Protein AF-A0A7S3AZW0-F1 (afdb_monomer_lite)

Foldseek 3Di:
DDPPPPPVQVVLVVLVVVLLVVLLVLLCVQPVQDFPVLVVLLSVLLCLQDVGSDQDLDSLVSLVVNQVSCVVRVSCLELNNLLSLLSSLVSLVVVVVPDCDDSSNVSNSSSLSSSLLSPQCNVVVVNSVVSSVVLVVDVPVVVVSSDSVSSVVSSVVRPVVVVVVVVDRRDDDDPLSVLVVVVVCVVVVVVVPPDDDDPVVVVVVVVSVVVSVVVVVVVVVVVD

Radius of gyration: 19.77 Å; chains: 1; bounding box: 58×48×49 Å

Structure (mmCIF, N/CA/C/O backbone):
data_AF-A0A7S3AZW0-F1
#
_entry.id   AF-A0A7S3AZW0-F1
#
loop_
_atom_site.group_PDB
_atom_site.id
_atom_site.type_symbol
_atom_site.label_atom_id
_atom_site.label_alt_id
_atom_site.label_comp_id
_atom_site.label_asym_id
_atom_site.label_entity_id
_atom_site.label_seq_id
_atom_site.pdbx_PDB_ins_code
_atom_site.Cartn_x
_atom_site.Cartn_y
_atom_site.Cartn_z
_atom_site.occupancy
_atom_site.B_iso_or_equiv
_atom_site.auth_seq_id
_atom_site.auth_comp_id
_atom_site.auth_asym_id
_atom_site.auth_atom_id
_atom_site.pdbx_PDB_model_num
ATOM 1 N N . GLU A 1 1 ? 31.463 10.526 26.721 1.00 54.34 1 GLU A N 1
ATOM 2 C CA . GLU A 1 1 ? 30.794 10.890 25.457 1.00 54.34 1 GLU A CA 1
ATOM 3 C C . GLU A 1 1 ? 29.718 9.856 25.174 1.00 54.34 1 GLU A C 1
ATOM 5 O O . GLU A 1 1 ? 29.971 8.826 24.567 1.00 54.34 1 GLU A O 1
ATOM 10 N N . THR A 1 2 ? 28.535 10.059 25.738 1.00 63.06 2 THR A N 1
ATOM 11 C CA . THR A 1 2 ? 27.379 9.172 25.564 1.00 63.06 2 THR A CA 1
ATOM 12 C C . THR A 1 2 ? 26.165 10.018 25.931 1.00 63.06 2 THR A C 1
ATOM 14 O O . THR A 1 2 ? 26.238 10.713 26.938 1.00 63.06 2 THR A O 1
ATOM 17 N N . SER A 1 3 ? 25.093 9.974 25.131 1.00 58.59 3 SER A N 1
ATOM 18 C CA . SER A 1 3 ? 23.833 10.743 25.276 1.00 58.59 3 SER A CA 1
ATOM 19 C C . SER A 1 3 ? 23.639 11.943 24.330 1.00 58.59 3 SER A C 1
ATOM 21 O O . SER A 1 3 ? 23.349 13.050 24.771 1.00 58.59 3 SER A O 1
ATOM 23 N N . MET A 1 4 ? 23.720 11.718 23.014 1.00 64.62 4 MET A N 1
ATOM 24 C CA . MET A 1 4 ? 23.001 12.556 22.029 1.00 64.62 4 MET A CA 1
ATOM 25 C C . MET A 1 4 ? 22.154 11.749 21.025 1.00 64.62 4 MET A C 1
ATOM 27 O O . MET A 1 4 ? 21.502 12.333 20.172 1.00 64.62 4 MET A O 1
ATOM 31 N N . ALA A 1 5 ? 22.107 10.415 21.127 1.00 62.44 5 ALA A N 1
ATOM 32 C CA . ALA A 1 5 ? 21.377 9.574 20.170 1.00 62.44 5 ALA A CA 1
ATOM 33 C C . ALA A 1 5 ? 19.868 9.415 20.469 1.00 62.44 5 ALA A C 1
ATOM 35 O O . ALA A 1 5 ? 19.146 8.900 19.628 1.00 62.44 5 ALA A O 1
ATOM 36 N N . SER A 1 6 ? 19.381 9.849 21.640 1.00 69.56 6 SER A N 1
ATOM 37 C CA . SER A 1 6 ? 18.010 9.545 22.097 1.00 69.56 6 SER A CA 1
ATOM 38 C C . SER A 1 6 ? 16.925 10.466 21.523 1.00 69.56 6 SER A C 1
ATOM 40 O O . SER A 1 6 ? 15.800 10.026 21.341 1.00 69.56 6 SER A O 1
ATOM 42 N N . SER A 1 7 ? 17.226 11.737 21.228 1.00 72.94 7 SER A N 1
ATOM 43 C CA . SER A 1 7 ? 16.189 12.726 20.870 1.00 72.94 7 SER A CA 1
ATOM 44 C C . SER A 1 7 ? 15.719 12.644 19.414 1.00 72.94 7 SER A C 1
ATOM 46 O O . SER A 1 7 ? 14.602 13.045 19.087 1.00 72.94 7 SER A O 1
ATOM 48 N N . THR A 1 8 ? 16.571 12.147 18.517 1.00 73.25 8 THR A N 1
ATOM 49 C CA . THR A 1 8 ? 16.272 12.076 17.078 1.00 73.25 8 THR A CA 1
ATOM 50 C C . THR A 1 8 ? 15.291 10.946 16.755 1.00 73.25 8 THR A C 1
ATOM 52 O O . THR A 1 8 ? 14.481 11.074 15.836 1.00 73.25 8 THR A O 1
ATOM 55 N N . ASP A 1 9 ? 15.331 9.857 17.524 1.00 75.38 9 ASP A N 1
ATOM 56 C CA . ASP A 1 9 ? 14.473 8.689 17.309 1.00 75.38 9 ASP A CA 1
ATOM 57 C C . ASP A 1 9 ? 13.027 8.956 17.759 1.00 75.38 9 ASP A C 1
ATOM 59 O O . ASP A 1 9 ? 12.087 8.706 17.008 1.00 75.38 9 ASP A O 1
ATOM 63 N N . GLU A 1 10 ? 12.844 9.598 18.919 1.00 78.94 10 GLU A N 1
ATOM 64 C CA . GLU A 1 10 ? 11.518 9.980 19.434 1.00 78.94 10 GLU A CA 1
ATOM 65 C C . GLU A 1 10 ? 10.776 10.928 18.481 1.00 78.94 10 GLU A C 1
ATOM 67 O O . GLU A 1 10 ? 9.597 10.726 18.188 1.00 78.94 10 GLU A O 1
ATOM 72 N N . THR A 1 11 ? 11.485 11.918 17.928 1.00 80.38 11 THR A N 1
ATOM 73 C CA . THR A 1 11 ? 10.909 12.859 16.953 1.00 80.38 11 THR A CA 1
ATOM 74 C C . THR A 1 11 ? 10.453 12.123 15.690 1.00 80.38 11 THR A C 1
ATOM 76 O O . THR A 1 11 ? 9.347 12.335 15.201 1.00 80.38 11 THR A O 1
ATOM 79 N N . SER A 1 12 ? 11.274 11.197 15.190 1.00 77.50 12 SER A N 1
ATOM 80 C CA . SER A 1 12 ? 10.977 10.444 13.967 1.00 77.50 12 SER A CA 1
ATOM 81 C C . SER A 1 12 ? 9.776 9.503 14.135 1.00 77.50 12 SER A C 1
ATOM 83 O O . SER A 1 12 ? 8.989 9.324 13.204 1.00 77.50 12 SER A O 1
ATOM 85 N N . GLN A 1 13 ? 9.613 8.908 15.321 1.00 74.38 13 GLN A N 1
ATOM 86 C CA . GLN A 1 13 ? 8.467 8.053 15.643 1.00 74.38 13 GLN A CA 1
ATOM 87 C C . GLN A 1 13 ? 7.168 8.851 15.773 1.00 74.38 13 GLN A C 1
ATOM 89 O O . GLN A 1 13 ? 6.134 8.420 15.257 1.00 74.38 13 GLN A O 1
ATOM 94 N N . GLN A 1 14 ? 7.217 10.022 16.415 1.00 80.62 14 GLN A N 1
ATOM 95 C CA . GLN A 1 14 ? 6.053 10.896 16.533 1.00 80.62 14 GLN A CA 1
ATOM 96 C C . GLN A 1 14 ? 5.560 11.358 15.155 1.00 80.62 14 GLN A C 1
ATOM 98 O O . GLN A 1 14 ? 4.377 11.226 14.847 1.00 80.62 14 GLN A O 1
ATOM 103 N N . GLU A 1 15 ? 6.464 11.824 14.293 1.00 78.75 15 GLU A N 1
ATOM 104 C CA . GLU A 1 15 ? 6.094 12.271 12.947 1.00 78.75 15 GLU A CA 1
ATOM 105 C C . GLU A 1 15 ? 5.511 11.135 12.086 1.00 78.75 15 GLU A C 1
ATOM 107 O O . GLU A 1 15 ? 4.628 11.359 11.255 1.00 78.75 15 GLU A O 1
ATOM 112 N N . PHE A 1 16 ? 5.993 9.901 12.268 1.00 74.56 16 PHE A N 1
ATOM 113 C CA . PHE A 1 16 ? 5.423 8.729 11.603 1.00 74.56 16 PHE A CA 1
ATOM 114 C C . PHE A 1 16 ? 3.996 8.442 12.089 1.00 74.56 16 PHE A C 1
ATOM 116 O O . PHE A 1 16 ? 3.115 8.151 11.279 1.00 74.56 16 PHE A O 1
ATOM 123 N N . HIS A 1 17 ? 3.743 8.575 13.392 1.00 74.62 17 HIS A N 1
ATOM 124 C CA . HIS A 1 17 ? 2.408 8.401 13.961 1.00 74.62 17 HIS A CA 1
ATOM 125 C C . HIS A 1 17 ? 1.412 9.436 13.419 1.00 74.62 17 HIS A C 1
ATOM 127 O O . HIS A 1 17 ? 0.332 9.067 12.958 1.00 74.62 17 HIS A O 1
ATOM 133 N N . GLU A 1 18 ? 1.807 10.710 13.364 1.00 81.06 18 GLU A N 1
ATOM 134 C CA . GLU A 1 18 ? 0.991 11.790 12.787 1.00 81.06 18 GLU A CA 1
ATOM 135 C C . GLU A 1 18 ? 0.674 11.540 11.298 1.00 81.06 18 GLU A C 1
ATOM 137 O O . GLU A 1 18 ? -0.438 11.807 10.820 1.00 81.06 18 GLU A O 1
ATOM 142 N N . ALA A 1 19 ? 1.624 10.962 10.552 1.00 76.62 19 ALA A N 1
ATOM 143 C CA . ALA A 1 19 ? 1.404 10.560 9.166 1.00 76.62 19 ALA A CA 1
ATOM 144 C C . ALA A 1 19 ? 0.398 9.398 9.041 1.00 76.62 19 ALA A C 1
ATOM 146 O O . ALA A 1 19 ? -0.412 9.401 8.111 1.00 76.62 19 ALA A O 1
ATOM 147 N N . LEU A 1 20 ? 0.399 8.438 9.973 1.00 73.44 20 LEU A N 1
ATOM 148 C CA . LEU A 1 20 ? -0.570 7.335 10.002 1.00 73.44 20 LEU A CA 1
ATOM 149 C C . LEU A 1 20 ? -1.992 7.798 10.358 1.00 73.44 20 LEU A C 1
ATOM 151 O O . LEU A 1 20 ? -2.958 7.334 9.750 1.00 73.44 20 LEU A O 1
ATOM 155 N N . GLU A 1 21 ? -2.147 8.741 11.287 1.00 78.50 21 GLU A N 1
ATOM 156 C CA . GLU A 1 21 ? -3.462 9.331 11.587 1.00 78.50 21 GLU A CA 1
ATOM 157 C C . GLU A 1 21 ? -4.015 10.115 10.385 1.00 78.50 21 GLU A C 1
ATOM 159 O O . GLU A 1 21 ? -5.194 10.005 10.019 1.00 78.50 21 GLU A O 1
ATOM 164 N N . SER A 1 22 ? -3.134 10.856 9.708 1.00 82.69 22 SER A N 1
ATOM 165 C CA . SER A 1 22 ? -3.464 11.562 8.467 1.00 82.69 22 SER A CA 1
ATOM 166 C C . SER A 1 22 ? -3.857 10.586 7.348 1.00 82.69 22 SER A C 1
ATOM 168 O O . SER A 1 22 ? -4.820 10.835 6.618 1.00 82.69 22 SER A O 1
ATOM 170 N N . LEU A 1 23 ? -3.173 9.440 7.251 1.00 81.62 23 LEU A N 1
ATOM 171 C CA . LEU A 1 23 ? -3.485 8.354 6.317 1.00 81.62 23 LEU A CA 1
ATOM 172 C C . LEU A 1 23 ? -4.885 7.776 6.558 1.00 81.62 23 LEU A C 1
ATOM 174 O O . LEU A 1 23 ? -5.639 7.589 5.602 1.00 81.62 23 LEU A O 1
ATOM 178 N N . GLN A 1 24 ? -5.260 7.529 7.816 1.00 80.75 24 GLN A N 1
ATOM 179 C CA . GLN A 1 24 ? -6.593 7.026 8.158 1.00 80.75 24 GLN A CA 1
ATOM 180 C C . GLN A 1 24 ? -7.696 7.996 7.713 1.00 80.75 24 GLN A C 1
ATOM 182 O O . GLN A 1 24 ? -8.702 7.576 7.134 1.00 80.75 24 GLN A O 1
ATOM 187 N N . SER A 1 25 ? -7.502 9.293 7.960 1.00 85.62 25 SER A N 1
ATOM 188 C CA . SER A 1 25 ? -8.458 10.328 7.551 1.00 85.62 25 SER A CA 1
ATOM 189 C C . SER A 1 25 ? -8.579 10.407 6.026 1.00 85.62 25 SER A C 1
ATOM 191 O O . SER A 1 25 ? -9.693 10.401 5.499 1.00 85.62 25 SER A O 1
ATOM 193 N N . ALA A 1 26 ? -7.446 10.381 5.317 1.00 87.31 26 ALA A N 1
ATOM 194 C CA . ALA A 1 26 ? -7.408 10.385 3.857 1.00 87.31 26 ALA A CA 1
ATOM 195 C C . ALA A 1 26 ? -8.147 9.177 3.257 1.00 87.31 26 ALA A C 1
ATOM 197 O O . ALA A 1 26 ? -8.961 9.347 2.353 1.00 87.31 26 ALA A O 1
ATOM 198 N N . LEU A 1 27 ? -7.929 7.974 3.799 1.00 85.75 27 LEU A N 1
ATOM 199 C CA . LEU A 1 27 ? -8.604 6.746 3.370 1.00 85.75 27 LEU A CA 1
ATOM 200 C C . LEU A 1 27 ? -10.130 6.845 3.474 1.00 85.75 27 LEU A C 1
ATOM 202 O O . LEU A 1 27 ? -10.838 6.494 2.530 1.00 85.75 27 LEU A O 1
ATOM 206 N N . LEU A 1 28 ? -10.643 7.327 4.608 1.00 85.12 28 LEU A N 1
ATOM 207 C CA . LEU A 1 28 ? -12.086 7.464 4.820 1.00 85.12 28 LEU A CA 1
ATOM 208 C C . LEU A 1 28 ? -12.714 8.499 3.879 1.00 85.12 28 LEU A C 1
ATOM 210 O O . LEU A 1 28 ? -13.863 8.329 3.468 1.00 85.12 28 LEU A O 1
ATOM 214 N N . GLU A 1 29 ? -11.970 9.550 3.537 1.00 88.62 29 GLU A N 1
ATOM 215 C CA . GLU A 1 29 ? -12.420 10.597 2.622 1.00 88.62 29 GLU A CA 1
ATOM 216 C C . GLU A 1 29 ? -12.398 10.136 1.159 1.00 88.62 29 GLU A C 1
ATOM 218 O O . GLU A 1 29 ? -13.381 10.324 0.441 1.00 88.62 29 GLU A O 1
ATOM 223 N N . CYS A 1 30 ? -11.308 9.506 0.704 1.00 88.56 30 CYS A N 1
ATOM 224 C CA . CYS A 1 30 ? -11.122 9.177 -0.710 1.00 88.56 30 CYS A CA 1
ATOM 225 C C . CYS A 1 30 ? -11.666 7.794 -1.110 1.00 88.56 30 CYS A C 1
ATOM 227 O O . CYS A 1 30 ? -11.870 7.536 -2.300 1.00 88.56 30 CYS A O 1
ATOM 229 N N . LEU A 1 31 ? -11.931 6.903 -0.147 1.00 89.44 31 LEU A N 1
ATOM 230 C CA . LEU A 1 31 ? -12.428 5.541 -0.386 1.00 89.44 31 LEU A CA 1
ATOM 231 C C . LEU A 1 31 ? -13.683 5.209 0.447 1.00 89.44 31 LEU A C 1
ATOM 233 O O . LEU A 1 31 ? -13.743 4.160 1.092 1.00 89.44 31 LEU A O 1
ATOM 237 N N . PRO A 1 32 ? -14.750 6.033 0.398 1.00 88.12 32 PRO A N 1
ATOM 238 C CA . PRO A 1 32 ? -15.935 5.847 1.246 1.00 88.12 32 PRO A CA 1
ATOM 239 C C . PRO A 1 32 ? -16.734 4.568 0.935 1.00 88.12 32 PRO A C 1
ATOM 241 O O . PRO A 1 32 ? -17.605 4.168 1.711 1.00 88.12 32 PRO A O 1
ATOM 244 N N . HIS A 1 33 ? -16.463 3.944 -0.213 1.00 85.62 33 HIS A N 1
ATOM 245 C CA . HIS A 1 33 ? -17.126 2.740 -0.711 1.00 85.62 33 HIS A CA 1
ATOM 246 C C . HIS A 1 33 ? -16.478 1.442 -0.214 1.00 85.62 33 HIS A C 1
ATOM 248 O O . HIS A 1 33 ? -17.112 0.390 -0.297 1.00 85.62 33 HIS A O 1
ATOM 254 N N . LEU A 1 34 ? -15.242 1.490 0.294 1.00 86.19 34 LEU A N 1
ATOM 255 C CA . LEU A 1 34 ? -14.576 0.294 0.793 1.00 86.19 34 LEU A CA 1
ATOM 256 C C . LEU A 1 34 ? -15.161 -0.146 2.134 1.00 86.19 34 LEU A C 1
ATOM 258 O O . LEU A 1 34 ? -15.601 0.658 2.963 1.00 86.19 34 LEU A O 1
ATOM 262 N N . SER A 1 35 ? -15.171 -1.462 2.337 1.00 88.81 35 SER A N 1
ATOM 263 C CA . SER A 1 35 ? -15.497 -2.031 3.637 1.00 88.81 35 SER A CA 1
ATOM 264 C C . SER A 1 35 ? -14.391 -1.709 4.641 1.00 88.81 35 SER A C 1
ATOM 266 O O . SER A 1 35 ? -13.248 -1.453 4.270 1.00 88.81 35 SER A O 1
ATOM 268 N N . GLU A 1 36 ? -14.716 -1.733 5.927 1.00 85.12 36 GLU A N 1
ATOM 269 C CA . GLU A 1 36 ? -13.724 -1.468 6.967 1.00 85.12 36 GLU A CA 1
ATOM 270 C C . GLU A 1 36 ? -12.611 -2.519 6.992 1.00 85.12 36 GLU A C 1
ATOM 272 O O . GLU A 1 36 ? -11.446 -2.148 7.067 1.00 85.12 36 GLU A O 1
ATOM 277 N N . ASP A 1 37 ? -12.954 -3.803 6.835 1.00 86.81 37 ASP A N 1
ATOM 278 C CA . ASP A 1 37 ? -11.967 -4.889 6.753 1.00 86.81 37 ASP A CA 1
ATOM 279 C C . ASP A 1 37 ? -10.970 -4.627 5.605 1.00 86.81 37 ASP A C 1
ATOM 281 O O . ASP A 1 37 ? -9.763 -4.772 5.770 1.00 86.81 37 ASP A O 1
ATOM 285 N N . THR A 1 38 ? -11.469 -4.128 4.473 1.00 90.38 38 THR A N 1
ATOM 286 C CA . THR A 1 38 ? -10.667 -3.758 3.301 1.00 90.38 38 THR A CA 1
ATOM 287 C C . THR A 1 38 ? -9.763 -2.546 3.547 1.00 90.38 38 THR A C 1
ATOM 289 O O . THR A 1 38 ? -8.625 -2.509 3.084 1.00 90.38 38 THR A O 1
ATOM 292 N N . LEU A 1 39 ? -10.245 -1.544 4.285 1.00 88.69 39 LEU A N 1
ATOM 293 C CA . LEU A 1 39 ? -9.418 -0.404 4.686 1.00 88.69 39 LEU A CA 1
ATOM 294 C C . LEU A 1 39 ? -8.293 -0.844 5.633 1.00 88.69 39 LEU A C 1
ATOM 296 O O . LEU A 1 39 ? -7.170 -0.361 5.508 1.00 88.69 39 LEU A O 1
ATOM 300 N N . VAL A 1 40 ? -8.577 -1.787 6.538 1.00 88.00 40 VAL A N 1
ATOM 301 C CA . VAL A 1 40 ? -7.562 -2.394 7.410 1.00 88.00 40 VAL A CA 1
ATOM 302 C C . VAL A 1 40 ? -6.548 -3.193 6.587 1.00 88.00 40 VAL A C 1
ATOM 304 O O . VAL A 1 40 ? -5.354 -3.015 6.807 1.00 88.00 40 VAL A O 1
ATOM 307 N N . ASP A 1 41 ? -6.985 -3.994 5.603 1.00 89.38 41 ASP A N 1
ATOM 308 C CA . ASP A 1 41 ? -6.075 -4.692 4.676 1.00 89.38 41 ASP A CA 1
ATOM 309 C C . ASP A 1 41 ? -5.098 -3.703 4.016 1.00 89.38 41 ASP A C 1
ATOM 311 O O . ASP A 1 41 ? -3.894 -3.947 3.969 1.00 89.38 41 ASP A O 1
ATOM 315 N N . MET A 1 42 ? -5.597 -2.562 3.527 1.00 91.19 42 MET A N 1
ATOM 316 C CA . MET A 1 42 ? -4.755 -1.542 2.894 1.00 91.19 42 MET A CA 1
ATOM 317 C C . MET A 1 42 ? -3.756 -0.914 3.868 1.00 91.19 42 MET A C 1
ATOM 319 O O . MET A 1 42 ? -2.587 -0.754 3.521 1.00 91.19 42 MET A O 1
ATOM 323 N N . LEU A 1 43 ? -4.208 -0.545 5.069 1.00 87.94 43 LEU A N 1
ATOM 324 C CA . LEU A 1 43 ? -3.353 0.056 6.094 1.00 87.94 43 LEU A CA 1
ATOM 325 C C . LEU A 1 43 ? -2.232 -0.891 6.516 1.00 87.94 43 LEU A C 1
ATOM 327 O O . LEU A 1 43 ? -1.077 -0.479 6.602 1.00 87.94 43 LEU A O 1
ATOM 331 N N . GLU A 1 44 ? -2.557 -2.160 6.741 1.00 88.94 44 GLU A N 1
ATOM 332 C CA . GLU A 1 44 ? -1.557 -3.157 7.106 1.00 88.94 44 GLU A CA 1
ATOM 333 C C . GLU A 1 44 ? -0.590 -3.443 5.959 1.00 88.94 44 GLU A C 1
ATOM 335 O O . GLU A 1 44 ? 0.612 -3.531 6.193 1.00 88.94 44 GLU A O 1
ATOM 340 N N . PHE A 1 45 ? -1.073 -3.505 4.715 1.00 92.50 45 PHE A N 1
ATOM 341 C CA . PHE A 1 45 ? -0.200 -3.666 3.554 1.00 92.50 45 PHE A CA 1
ATOM 342 C C . PHE A 1 45 ? 0.795 -2.506 3.408 1.00 92.50 45 PHE A C 1
ATOM 344 O O . PHE A 1 45 ? 1.963 -2.724 3.081 1.00 92.50 45 PHE A O 1
ATOM 351 N N . ILE A 1 46 ? 0.349 -1.274 3.670 1.00 89.94 46 ILE A N 1
ATOM 352 C CA . ILE A 1 46 ? 1.213 -0.089 3.706 1.00 89.94 46 ILE A CA 1
ATOM 353 C C . ILE A 1 46 ? 2.243 -0.211 4.841 1.00 89.94 46 ILE A C 1
ATOM 355 O O . ILE A 1 46 ? 3.430 0.039 4.626 1.00 89.94 46 ILE A O 1
ATOM 359 N N . ALA A 1 47 ? 1.808 -0.621 6.034 1.00 87.25 47 ALA A N 1
ATOM 360 C CA . ALA A 1 47 ? 2.674 -0.752 7.203 1.00 87.25 47 ALA A CA 1
ATOM 361 C C . ALA A 1 47 ? 3.751 -1.837 7.027 1.00 87.25 47 ALA A C 1
ATOM 363 O O . ALA A 1 47 ? 4.908 -1.605 7.370 1.00 87.25 47 ALA A O 1
ATOM 364 N N . VAL A 1 48 ? 3.405 -2.989 6.439 1.00 89.56 48 VAL A N 1
ATOM 365 C CA . VAL A 1 48 ? 4.349 -4.089 6.160 1.00 89.56 48 VAL A CA 1
ATOM 366 C C . VAL A 1 48 ? 5.488 -3.640 5.239 1.00 89.56 48 VAL A C 1
ATOM 368 O O . VAL A 1 48 ? 6.615 -4.107 5.374 1.00 89.56 48 VAL A O 1
ATOM 371 N N . GLN A 1 49 ? 5.226 -2.709 4.323 1.00 86.81 49 GLN A N 1
ATOM 372 C CA . GLN A 1 49 ? 6.248 -2.192 3.408 1.00 86.81 49 GLN A CA 1
ATOM 373 C C . GLN A 1 49 ? 7.146 -1.125 4.026 1.00 86.81 49 GLN A C 1
ATOM 375 O O . GLN A 1 49 ? 8.264 -0.914 3.556 1.00 86.81 49 GLN A O 1
ATOM 380 N N . HIS A 1 50 ? 6.661 -0.455 5.067 1.00 84.12 50 HIS A N 1
ATOM 381 C CA . HIS A 1 50 ? 7.337 0.663 5.708 1.00 84.12 50 HIS A CA 1
ATOM 382 C C . HIS A 1 50 ? 7.355 0.475 7.236 1.00 84.12 50 HIS A C 1
ATOM 384 O O . HIS A 1 50 ? 6.746 1.269 7.953 1.00 84.12 50 HIS A O 1
ATOM 390 N N . PRO A 1 51 ? 8.059 -0.550 7.765 1.00 73.25 51 PRO A N 1
ATOM 391 C CA . PRO A 1 51 ? 8.052 -0.877 9.196 1.00 73.25 51 PRO A CA 1
ATOM 392 C C . PRO A 1 51 ? 8.836 0.114 10.080 1.00 73.25 51 PRO A C 1
ATOM 394 O O . PRO A 1 51 ? 9.013 -0.135 11.270 1.00 73.25 51 PRO A O 1
ATOM 397 N N . GLY A 1 52 ? 9.343 1.218 9.524 1.00 68.25 52 GLY A N 1
ATOM 398 C CA . GLY A 1 52 ? 10.206 2.165 10.225 1.00 68.25 52 GLY A CA 1
ATOM 399 C C . GLY A 1 52 ? 9.988 3.614 9.801 1.00 68.25 52 GLY A C 1
ATOM 400 O O . GLY A 1 52 ? 9.217 3.920 8.896 1.00 68.25 52 GLY A O 1
ATOM 401 N N . SER A 1 53 ? 10.709 4.517 10.465 1.00 59.25 53 SER A N 1
ATOM 402 C CA . SER A 1 53 ? 10.574 5.970 10.298 1.00 59.25 53 SER A CA 1
ATOM 403 C C . SER A 1 53 ? 11.228 6.526 9.029 1.00 59.25 53 SER A C 1
ATOM 405 O O . SER A 1 53 ? 10.940 7.654 8.630 1.00 59.25 53 SER A O 1
ATOM 407 N N . THR A 1 54 ? 12.103 5.755 8.376 1.00 65.62 54 THR A N 1
ATOM 408 C CA . THR A 1 54 ? 12.763 6.177 7.137 1.00 65.62 54 THR A CA 1
ATOM 409 C C . THR A 1 54 ? 12.090 5.538 5.934 1.00 65.62 54 THR A C 1
ATOM 411 O O . THR A 1 54 ? 12.023 4.318 5.799 1.00 65.62 54 THR A O 1
ATOM 414 N N . PHE A 1 55 ? 11.587 6.383 5.035 1.00 68.12 55 PHE A N 1
ATOM 415 C CA . PHE A 1 55 ? 11.092 5.927 3.747 1.00 68.12 55 PHE A CA 1
ATOM 416 C C . PHE A 1 55 ? 12.264 5.380 2.929 1.00 68.12 55 PHE A C 1
ATOM 418 O O . PHE A 1 55 ? 13.125 6.139 2.476 1.00 68.12 55 PHE A O 1
ATOM 425 N N . GLN A 1 56 ? 12.278 4.066 2.724 1.00 69.38 56 GLN A N 1
ATOM 426 C CA . GLN A 1 56 ? 13.105 3.436 1.708 1.00 69.38 56 GLN A CA 1
ATOM 427 C C . GLN A 1 56 ? 12.214 3.047 0.523 1.00 69.38 56 GLN A C 1
ATOM 429 O O . GLN A 1 56 ? 11.240 2.319 0.712 1.00 69.38 56 GLN A O 1
ATOM 434 N N . PRO A 1 57 ? 12.509 3.537 -0.696 1.00 63.91 57 PRO A N 1
ATOM 435 C CA . PRO A 1 57 ? 11.762 3.146 -1.888 1.00 63.91 57 PRO A CA 1
ATOM 436 C C . PRO A 1 57 ? 12.018 1.683 -2.270 1.00 63.91 57 PRO A C 1
ATOM 438 O O . PRO A 1 57 ? 11.199 1.097 -2.970 1.00 63.91 57 PRO A O 1
ATOM 441 N N . ASP A 1 58 ? 13.135 1.105 -1.814 1.00 75.06 58 ASP A N 1
ATOM 442 C CA . ASP A 1 58 ? 13.435 -0.315 -1.962 1.00 75.06 58 ASP A CA 1
ATOM 443 C C . ASP A 1 58 ? 12.903 -1.104 -0.762 1.00 75.06 58 ASP A C 1
ATOM 445 O O . ASP A 1 58 ? 13.458 -1.052 0.330 1.00 75.06 58 ASP A O 1
ATOM 449 N N . ASN A 1 59 ? 11.813 -1.837 -0.980 1.00 77.56 59 ASN A N 1
ATOM 450 C CA . ASN A 1 59 ? 11.195 -2.718 0.007 1.00 77.56 59 ASN A CA 1
ATOM 451 C C . ASN A 1 59 ? 11.541 -4.200 -0.214 1.00 77.56 59 ASN A C 1
ATOM 453 O O . ASN A 1 59 ? 10.880 -5.072 0.349 1.00 77.56 59 ASN A O 1
ATOM 457 N N . SER A 1 60 ? 12.572 -4.516 -1.007 1.00 80.19 60 SER A N 1
ATOM 458 C CA . SER A 1 60 ? 12.979 -5.907 -1.263 1.00 80.19 60 SER A CA 1
ATOM 459 C C . SER A 1 60 ? 13.427 -6.643 0.002 1.00 80.19 60 SER A C 1
ATOM 461 O O . SER A 1 60 ? 13.236 -7.853 0.103 1.00 80.19 60 SER A O 1
ATOM 463 N N . GLU A 1 61 ? 13.937 -5.926 1.004 1.00 86.19 61 GLU A N 1
ATOM 464 C CA . GLU A 1 61 ? 14.235 -6.493 2.326 1.00 86.19 61 GLU A CA 1
ATOM 465 C C . GLU A 1 61 ? 12.969 -6.962 3.063 1.00 86.19 61 GLU A C 1
ATOM 467 O O . GLU A 1 61 ? 13.033 -7.877 3.882 1.00 86.19 61 GLU A O 1
ATOM 472 N N . GLN A 1 62 ? 11.808 -6.388 2.731 1.00 90.12 62 GLN A N 1
ATOM 473 C CA . GLN A 1 62 ? 10.504 -6.755 3.289 1.00 90.12 62 GLN A CA 1
ATOM 474 C C . GLN A 1 62 ? 9.794 -7.853 2.485 1.00 90.12 62 GLN A C 1
ATOM 476 O O . GLN A 1 62 ? 8.685 -8.247 2.848 1.00 90.12 62 GLN A O 1
ATOM 481 N N . ALA A 1 63 ? 10.412 -8.382 1.421 1.00 91.56 63 ALA A N 1
ATOM 482 C CA . ALA A 1 63 ? 9.793 -9.375 0.543 1.00 91.56 63 ALA A CA 1
ATOM 483 C C . ALA A 1 63 ? 9.168 -10.567 1.297 1.00 91.56 63 ALA A C 1
ATOM 485 O O . ALA A 1 63 ? 8.006 -10.867 1.026 1.00 91.56 63 ALA A O 1
ATOM 486 N N . PRO A 1 64 ? 9.829 -11.203 2.293 1.00 93.69 64 PRO A N 1
ATOM 487 C CA . PRO A 1 64 ? 9.216 -12.314 3.023 1.00 93.69 64 PRO A CA 1
ATOM 488 C C . PRO A 1 64 ? 7.917 -11.925 3.742 1.00 93.69 64 PRO A C 1
ATOM 490 O O . PRO A 1 64 ? 6.945 -12.678 3.708 1.00 93.69 64 PRO A O 1
ATOM 493 N N . ALA A 1 65 ? 7.881 -10.741 4.362 1.00 93.06 65 ALA A N 1
ATOM 494 C CA . ALA A 1 65 ? 6.709 -10.248 5.081 1.00 93.06 65 ALA A CA 1
ATOM 495 C C . ALA A 1 65 ? 5.574 -9.863 4.123 1.00 93.06 65 ALA A C 1
ATOM 497 O O . ALA A 1 65 ? 4.412 -10.163 4.393 1.00 93.06 65 ALA A O 1
ATOM 498 N N . ILE A 1 66 ? 5.909 -9.254 2.981 1.00 93.56 66 ILE A N 1
ATOM 499 C CA . ILE A 1 66 ? 4.942 -8.900 1.935 1.00 93.56 66 ILE A CA 1
ATOM 500 C C . ILE A 1 66 ? 4.327 -10.167 1.329 1.00 93.56 66 ILE A C 1
ATOM 502 O O . ILE A 1 66 ? 3.106 -10.246 1.211 1.00 93.56 66 ILE A O 1
ATOM 506 N N . CYS A 1 67 ? 5.139 -11.174 0.991 1.00 93.62 67 CYS A N 1
ATOM 507 C CA . CYS A 1 67 ? 4.642 -12.444 0.461 1.00 93.62 67 CYS A CA 1
ATOM 508 C C . CYS A 1 67 ? 3.704 -13.144 1.447 1.00 93.62 67 CYS A C 1
ATOM 510 O O . CYS A 1 67 ? 2.637 -13.613 1.053 1.00 93.62 67 CYS A O 1
ATOM 512 N N . GLU A 1 68 ? 4.077 -13.199 2.728 1.00 94.62 68 GLU A N 1
ATOM 513 C CA . GLU A 1 68 ? 3.226 -13.790 3.762 1.00 94.62 68 GLU A CA 1
ATOM 514 C C . GLU A 1 68 ? 1.918 -13.008 3.928 1.00 94.62 68 GLU A C 1
ATOM 516 O O . GLU A 1 68 ? 0.844 -13.603 3.992 1.00 94.62 68 GLU A O 1
ATOM 521 N N . PHE A 1 69 ? 1.980 -11.674 3.921 1.00 93.38 69 PHE A N 1
ATOM 522 C CA . PHE A 1 69 ? 0.788 -10.836 3.977 1.00 93.38 69 PHE A CA 1
ATOM 523 C C . PHE A 1 69 ? -0.160 -11.125 2.807 1.00 93.38 69 PHE A C 1
ATOM 525 O O . PHE A 1 69 ? -1.343 -11.380 3.025 1.00 93.38 69 PHE A O 1
ATOM 532 N N . VAL A 1 70 ? 0.354 -11.127 1.573 1.00 91.62 70 VAL A N 1
ATOM 533 C CA . VAL A 1 70 ? -0.449 -11.328 0.357 1.00 91.62 70 VAL A CA 1
ATOM 534 C C . VAL A 1 70 ? -1.121 -12.703 0.345 1.00 91.62 70 VAL A C 1
ATOM 536 O O . VAL A 1 70 ? -2.278 -12.797 -0.064 1.00 91.62 70 VAL A O 1
ATOM 539 N N . LYS A 1 71 ? -0.460 -13.744 0.871 1.00 91.06 71 LYS A N 1
ATOM 540 C CA . LYS A 1 71 ? -1.040 -15.094 1.007 1.00 91.06 71 LYS A CA 1
ATOM 541 C C . LYS A 1 71 ? -2.318 -15.112 1.846 1.00 91.06 71 LYS A C 1
ATOM 543 O O . LYS A 1 71 ? -3.243 -15.855 1.526 1.00 91.06 71 LYS A O 1
ATOM 548 N N . HIS A 1 72 ? -2.385 -14.295 2.898 1.00 91.38 72 HIS A N 1
ATOM 549 C CA . HIS A 1 72 ? -3.536 -14.263 3.812 1.00 91.38 72 HIS A CA 1
ATOM 550 C C . HIS A 1 72 ? -4.528 -13.139 3.508 1.00 91.38 72 HIS A C 1
ATOM 552 O O . HIS A 1 72 ? -5.713 -13.265 3.817 1.00 91.38 72 HIS A O 1
ATOM 558 N N . ARG A 1 73 ? -4.058 -12.029 2.930 1.00 91.44 73 ARG A N 1
ATOM 559 C CA . ARG A 1 73 ? -4.818 -10.786 2.720 1.00 91.44 73 ARG A CA 1
ATOM 560 C C . ARG A 1 73 ? -4.523 -10.208 1.327 1.00 91.44 73 ARG A C 1
ATOM 562 O O . ARG A 1 73 ? -3.911 -9.146 1.204 1.00 91.44 73 ARG A O 1
ATOM 569 N N . PRO A 1 74 ? -4.982 -10.865 0.247 1.00 91.62 74 PRO A N 1
ATOM 570 C CA . PRO A 1 74 ? -4.591 -10.506 -1.115 1.00 91.62 74 PRO A CA 1
ATOM 571 C C . PRO A 1 74 ? -5.252 -9.222 -1.624 1.00 91.62 74 PRO A C 1
ATOM 573 O O . PRO A 1 74 ? -4.909 -8.762 -2.709 1.00 91.62 74 PRO A O 1
ATOM 576 N N . PHE A 1 75 ? -6.201 -8.628 -0.884 1.00 92.00 75 PHE A N 1
ATOM 577 C CA . PHE A 1 75 ? -6.996 -7.494 -1.362 1.00 92.00 75 PHE A CA 1
ATOM 578 C C . PHE A 1 75 ? -6.132 -6.395 -1.988 1.00 92.00 75 PHE A C 1
ATOM 580 O O . PHE A 1 75 ? -6.433 -5.951 -3.098 1.00 92.00 75 PHE A O 1
ATOM 587 N N . ALA A 1 76 ? -5.056 -5.992 -1.305 1.00 90.56 76 ALA A N 1
ATOM 588 C CA . ALA A 1 76 ? -4.209 -4.880 -1.721 1.00 90.56 76 ALA A CA 1
ATOM 589 C C . ALA A 1 76 ? -3.576 -5.081 -3.108 1.00 90.56 76 ALA A C 1
ATOM 591 O O . ALA A 1 76 ? -3.352 -4.096 -3.805 1.00 90.56 76 ALA A O 1
ATOM 592 N N . VAL A 1 77 ? -3.352 -6.332 -3.523 1.00 91.44 77 VAL A N 1
ATOM 593 C CA . VAL A 1 77 ? -2.750 -6.694 -4.817 1.00 91.44 77 VAL A CA 1
ATOM 594 C C . VAL A 1 77 ? -3.782 -7.131 -5.860 1.00 91.44 77 VAL A C 1
ATOM 596 O O . VAL A 1 77 ? -3.425 -7.536 -6.958 1.00 91.44 77 VAL A O 1
ATOM 599 N N . THR A 1 78 ? -5.078 -7.045 -5.548 1.00 89.81 78 THR A N 1
ATOM 600 C CA . THR A 1 78 ? -6.134 -7.200 -6.557 1.00 89.81 78 THR A CA 1
ATOM 601 C C . THR A 1 78 ? -6.271 -5.931 -7.392 1.00 89.81 78 THR A C 1
ATOM 603 O O . THR A 1 78 ? -5.964 -4.835 -6.924 1.00 89.81 78 THR A O 1
ATOM 606 N N . MET A 1 79 ? -6.883 -6.039 -8.574 1.00 87.56 79 MET A N 1
ATOM 607 C CA . MET A 1 79 ? -7.230 -4.873 -9.400 1.00 87.56 79 MET A CA 1
ATOM 608 C C . MET A 1 79 ? -7.982 -3.774 -8.630 1.00 87.56 79 MET A C 1
ATOM 610 O O . MET A 1 79 ? -7.764 -2.591 -8.880 1.00 87.56 79 MET A O 1
ATOM 614 N N . VAL A 1 80 ? -8.864 -4.139 -7.691 1.00 88.44 80 VAL A N 1
ATOM 615 C CA . VAL A 1 80 ? -9.616 -3.169 -6.875 1.00 88.44 80 VAL A CA 1
ATOM 616 C C . VAL A 1 80 ? -8.719 -2.525 -5.815 1.00 88.44 80 VAL A C 1
ATOM 618 O O . VAL A 1 80 ? -8.804 -1.314 -5.599 1.00 88.44 80 VAL A O 1
ATOM 621 N N . GLY A 1 81 ? -7.851 -3.305 -5.167 1.00 91.19 81 GLY A N 1
ATOM 622 C CA . GLY A 1 81 ? -6.923 -2.813 -4.147 1.00 91.19 81 GLY A CA 1
ATOM 623 C C . GLY A 1 81 ? -5.845 -1.897 -4.712 1.00 91.19 81 GLY A C 1
ATOM 624 O O . GLY A 1 81 ? -5.680 -0.785 -4.209 1.00 91.19 81 GLY A O 1
ATOM 625 N N . VAL A 1 82 ? -5.203 -2.294 -5.815 1.00 91.44 82 VAL A N 1
ATOM 626 C CA . VAL A 1 82 ? -4.225 -1.470 -6.550 1.00 91.44 82 VAL A CA 1
ATOM 627 C C . VAL A 1 82 ? -4.828 -0.120 -6.890 1.00 91.44 82 VAL A C 1
ATOM 629 O O . VAL A 1 82 ? -4.251 0.940 -6.656 1.00 91.44 82 VAL A O 1
ATOM 632 N N . ALA A 1 83 ? -6.041 -0.147 -7.414 1.00 89.38 83 ALA A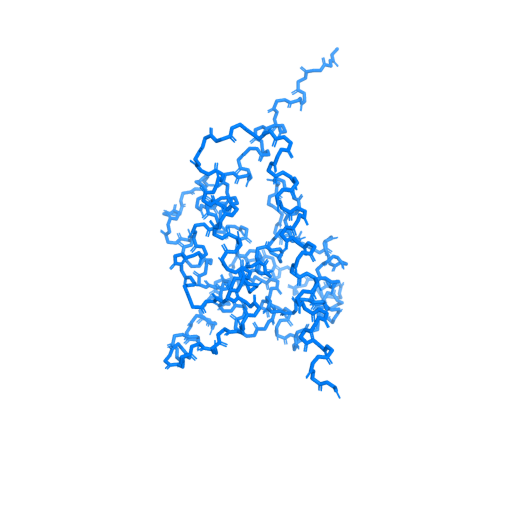 N 1
ATOM 633 C CA . ALA A 1 83 ? -6.662 1.050 -7.905 1.00 89.38 83 ALA A CA 1
ATOM 634 C C . ALA A 1 83 ? -7.200 1.934 -6.748 1.00 89.38 83 ALA A C 1
ATOM 636 O O . ALA A 1 83 ? -7.218 3.165 -6.840 1.00 89.38 83 ALA A O 1
ATOM 637 N N . SER A 1 84 ? -7.525 1.329 -5.602 1.00 91.00 84 SER A N 1
ATOM 638 C CA . SER A 1 84 ? -7.801 2.037 -4.345 1.00 91.00 84 SER A CA 1
ATOM 639 C C . SER A 1 84 ? -6.548 2.727 -3.786 1.00 91.00 84 SER A C 1
ATOM 641 O O . SER A 1 84 ? -6.610 3.902 -3.419 1.00 91.00 84 SER A O 1
ATOM 643 N N . LEU A 1 85 ? -5.392 2.048 -3.799 1.00 92.38 85 LEU A N 1
ATOM 644 C CA . LEU A 1 85 ? -4.089 2.646 -3.476 1.00 92.38 85 LEU A CA 1
ATOM 645 C C . LEU A 1 85 ? -3.751 3.796 -4.432 1.00 92.38 85 LEU A C 1
ATOM 647 O O . LEU A 1 85 ? -3.267 4.836 -3.994 1.00 92.38 85 LEU A O 1
ATOM 651 N N . ALA A 1 86 ? -4.069 3.655 -5.720 1.00 91.12 86 ALA A N 1
ATOM 652 C CA . ALA A 1 86 ? -3.831 4.690 -6.718 1.00 91.12 86 ALA A CA 1
ATOM 653 C C . ALA A 1 86 ? -4.616 5.980 -6.436 1.00 91.12 86 ALA A C 1
ATOM 655 O O . ALA A 1 86 ? -4.069 7.079 -6.544 1.00 91.12 86 ALA A O 1
ATOM 656 N N . ARG A 1 87 ? -5.881 5.861 -6.015 1.00 90.38 87 ARG A N 1
ATOM 657 C CA . ARG A 1 87 ? -6.696 7.008 -5.582 1.00 90.38 87 ARG A CA 1
ATOM 658 C C . ARG A 1 87 ? -6.143 7.684 -4.345 1.00 90.38 87 ARG A C 1
ATOM 660 O O . ARG A 1 87 ? -6.064 8.908 -4.309 1.00 90.38 87 ARG A O 1
ATOM 667 N N . LEU A 1 88 ? -5.756 6.890 -3.355 1.00 91.44 88 LEU A N 1
ATOM 668 C CA . LEU A 1 88 ? -5.168 7.394 -2.124 1.00 91.44 88 LEU A CA 1
ATOM 669 C C . LEU A 1 88 ? -3.855 8.139 -2.394 1.00 91.44 88 LEU A C 1
ATOM 671 O O . LEU A 1 88 ? -3.652 9.241 -1.889 1.00 91.44 88 LEU A O 1
ATOM 675 N N . ALA A 1 89 ? -2.997 7.575 -3.243 1.00 90.81 89 ALA A N 1
ATOM 676 C CA . ALA A 1 89 ? -1.741 8.194 -3.630 1.00 90.81 89 ALA A CA 1
ATOM 677 C C . ALA A 1 89 ? -1.992 9.507 -4.399 1.00 90.81 89 ALA A C 1
ATOM 679 O O . ALA A 1 89 ? -1.410 10.542 -4.073 1.00 90.81 89 ALA A O 1
ATOM 680 N N . ARG A 1 90 ? -2.934 9.523 -5.352 1.00 89.31 90 ARG A N 1
ATOM 681 C CA . ARG A 1 90 ? -3.345 10.754 -6.046 1.00 89.31 90 ARG A CA 1
ATOM 682 C C . ARG A 1 90 ? -3.855 11.821 -5.072 1.00 89.31 90 ARG A C 1
ATOM 684 O O . ARG A 1 90 ? -3.411 12.964 -5.150 1.00 89.31 90 ARG A O 1
ATOM 691 N N . TYR A 1 91 ? -4.728 11.439 -4.142 1.00 90.50 91 TYR A N 1
ATOM 692 C CA . TYR A 1 91 ? -5.259 12.332 -3.113 1.00 90.50 91 TYR A CA 1
ATOM 693 C C . TYR A 1 91 ? -4.133 12.951 -2.270 1.00 90.50 91 TYR A C 1
ATOM 695 O O . TYR A 1 91 ? -4.068 14.170 -2.109 1.00 90.50 91 TYR A O 1
ATOM 703 N N . ALA A 1 92 ? -3.196 12.129 -1.790 1.00 90.25 92 ALA A N 1
ATOM 704 C CA . ALA A 1 92 ? -2.052 12.593 -1.011 1.00 90.25 92 ALA A CA 1
ATOM 705 C C . ALA A 1 92 ? -1.154 13.556 -1.808 1.00 90.25 92 ALA A C 1
ATOM 707 O O . ALA A 1 92 ? -0.731 14.595 -1.295 1.00 90.25 92 ALA A O 1
ATOM 708 N N . LEU A 1 93 ? -0.903 13.249 -3.087 1.00 88.56 93 LEU A N 1
ATOM 709 C CA . LEU A 1 93 ? -0.115 14.102 -3.973 1.00 88.56 93 LEU A CA 1
ATOM 710 C C . LEU A 1 93 ? -0.765 15.478 -4.162 1.00 88.56 93 LEU A C 1
ATOM 712 O O . LEU A 1 93 ? -0.075 16.489 -4.024 1.00 88.56 93 LEU A O 1
ATOM 716 N N . GLU A 1 94 ? -2.071 15.513 -4.440 1.00 89.69 94 GLU A N 1
ATOM 717 C CA . GLU A 1 94 ? -2.846 16.748 -4.615 1.00 89.69 94 GLU A CA 1
ATOM 718 C C . GLU A 1 94 ? -2.819 17.614 -3.345 1.00 89.69 94 GLU A C 1
ATOM 720 O O . GLU A 1 94 ? -2.597 18.823 -3.428 1.00 89.69 94 GLU A O 1
ATOM 725 N N . LYS A 1 95 ? -2.958 17.000 -2.162 1.00 89.44 95 LYS A N 1
ATOM 726 C CA . LYS A 1 95 ? -2.921 17.711 -0.873 1.00 89.44 95 LYS A CA 1
ATOM 727 C C . LYS A 1 95 ? -1.532 18.224 -0.490 1.00 89.44 95 LYS A C 1
ATOM 729 O O . LYS A 1 95 ? -1.434 19.269 0.141 1.00 89.44 95 LYS A O 1
ATOM 734 N N . SER A 1 96 ? -0.461 17.545 -0.906 1.00 87.38 96 SER A N 1
ATOM 735 C CA . SER A 1 96 ? 0.917 17.935 -0.560 1.00 87.38 96 SER A CA 1
ATOM 736 C C . SER A 1 96 ? 1.397 19.253 -1.168 1.00 87.38 96 SER A C 1
ATOM 738 O O . SER A 1 96 ? 2.426 19.794 -0.747 1.00 87.38 96 SER A O 1
ATOM 740 N N . GLY A 1 97 ? 0.728 19.740 -2.219 1.00 79.56 97 GLY A N 1
ATOM 741 C CA . GLY A 1 97 ? 1.177 20.913 -2.972 1.00 79.56 97 GLY A CA 1
ATOM 742 C C . GLY A 1 97 ? 2.600 20.786 -3.544 1.00 79.56 97 GLY A C 1
ATOM 743 O O . GLY A 1 97 ? 3.174 21.782 -3.973 1.00 79.56 97 GLY A O 1
ATOM 744 N N . GLY A 1 98 ? 3.200 19.586 -3.527 1.00 68.94 98 GLY A N 1
ATOM 745 C CA . GLY A 1 98 ? 4.566 19.330 -3.986 1.00 68.94 98 GLY A CA 1
ATOM 746 C C . GLY A 1 98 ? 5.688 19.836 -3.071 1.00 68.94 98 GLY A C 1
ATOM 747 O O . GLY A 1 98 ? 6.844 19.817 -3.493 1.00 68.94 98 GLY A O 1
ATOM 748 N N . THR A 1 99 ? 5.396 20.276 -1.843 1.00 71.44 99 THR A N 1
ATOM 749 C CA . THR A 1 99 ? 6.435 20.748 -0.909 1.00 71.44 99 THR A CA 1
ATOM 750 C C . THR A 1 99 ? 7.086 19.574 -0.169 1.00 71.44 99 THR A C 1
ATOM 752 O O . THR A 1 99 ? 6.407 18.697 0.351 1.00 71.44 99 THR A O 1
ATOM 755 N N . GLY A 1 100 ? 8.421 19.518 -0.156 1.00 69.56 100 GLY A N 1
ATOM 756 C CA . GLY A 1 100 ? 9.177 18.284 0.109 1.00 69.56 100 GLY A CA 1
ATOM 757 C C . GLY A 1 100 ? 9.181 17.727 1.536 1.00 69.56 100 GLY A C 1
ATOM 758 O O . GLY A 1 100 ? 9.881 16.750 1.753 1.00 69.56 100 GLY A O 1
ATOM 759 N N . ASN A 1 101 ? 8.439 18.295 2.492 1.00 76.69 101 ASN A N 1
ATOM 760 C CA . ASN A 1 101 ? 8.490 17.878 3.905 1.00 76.69 101 ASN A CA 1
ATOM 761 C C . ASN A 1 101 ? 7.134 17.885 4.634 1.00 76.69 101 ASN A C 1
ATOM 763 O O . ASN A 1 101 ? 7.110 17.653 5.842 1.00 76.69 101 ASN A O 1
ATOM 767 N N . SER A 1 102 ? 6.016 18.156 3.954 1.00 85.94 102 SER A N 1
ATOM 768 C CA . SER A 1 102 ? 4.710 18.163 4.625 1.00 85.94 102 SER A CA 1
ATOM 769 C C . SER A 1 102 ? 4.250 16.743 4.990 1.00 85.94 102 SER A C 1
ATOM 771 O O . SER A 1 102 ? 4.693 15.760 4.384 1.00 85.94 102 SER A O 1
ATOM 773 N N . THR A 1 103 ? 3.342 16.621 5.960 1.00 84.94 103 THR A N 1
ATOM 774 C CA . THR A 1 103 ? 2.725 15.337 6.338 1.00 84.94 103 THR A CA 1
ATOM 775 C C . THR A 1 103 ? 2.061 14.666 5.134 1.00 84.94 103 THR A C 1
ATOM 777 O O . THR A 1 103 ? 2.186 13.461 4.931 1.00 84.94 103 THR A O 1
ATOM 780 N N . GLU A 1 104 ? 1.449 15.453 4.252 1.00 86.44 104 GLU A N 1
ATOM 781 C CA . GLU A 1 104 ? 0.846 14.991 3.004 1.00 86.44 104 GLU A CA 1
ATOM 782 C C . GLU A 1 104 ? 1.895 14.518 1.988 1.00 86.44 104 GLU A C 1
ATOM 784 O O . GLU A 1 104 ? 1.654 13.566 1.247 1.00 86.44 104 GLU A O 1
ATOM 789 N N . HIS A 1 105 ? 3.078 15.143 1.941 1.00 87.00 105 HIS A N 1
ATOM 790 C CA . HIS A 1 105 ? 4.170 14.659 1.096 1.00 87.00 105 HIS A CA 1
ATOM 791 C C . HIS A 1 105 ? 4.681 13.296 1.571 1.00 87.00 105 HIS A C 1
ATOM 793 O O . HIS A 1 105 ? 4.913 12.403 0.755 1.00 87.00 105 HIS A O 1
ATOM 799 N N . ARG A 1 106 ? 4.806 13.107 2.888 1.00 85.69 106 ARG A N 1
ATOM 800 C CA . ARG A 1 106 ? 5.166 11.811 3.486 1.00 85.69 106 ARG A CA 1
ATOM 801 C C . ARG A 1 106 ? 4.096 10.759 3.213 1.00 85.69 106 ARG A C 1
ATOM 803 O O . ARG A 1 106 ? 4.425 9.647 2.804 1.00 85.69 106 ARG A O 1
ATOM 810 N N . LEU A 1 107 ? 2.826 11.138 3.353 1.00 87.50 107 LEU A N 1
ATOM 811 C CA . LEU A 1 107 ? 1.688 10.305 2.984 1.00 87.50 107 LEU A CA 1
ATOM 812 C C . LEU A 1 107 ? 1.775 9.875 1.514 1.00 87.50 107 LEU A C 1
ATOM 814 O O . LEU A 1 107 ? 1.615 8.696 1.208 1.00 87.50 107 LEU A O 1
ATOM 818 N N . TRP A 1 108 ? 2.084 10.806 0.608 1.00 89.19 108 TRP A N 1
ATOM 819 C CA . TRP A 1 108 ? 2.310 10.504 -0.804 1.00 89.19 108 TRP A CA 1
ATOM 820 C C . TRP A 1 108 ? 3.448 9.493 -0.993 1.00 89.19 108 TRP A C 1
ATOM 822 O O . TRP A 1 108 ? 3.280 8.527 -1.732 1.00 89.19 108 TRP A O 1
ATOM 832 N N . LEU A 1 109 ? 4.588 9.673 -0.322 1.00 87.00 109 LEU A N 1
ATOM 833 C CA . LEU A 1 109 ? 5.722 8.752 -0.440 1.00 87.00 109 LEU A CA 1
ATOM 834 C C . LEU A 1 109 ? 5.328 7.327 -0.036 1.00 87.00 109 LEU A C 1
ATOM 836 O O . LEU A 1 109 ? 5.458 6.412 -0.849 1.00 87.00 109 LEU A O 1
ATOM 840 N N . ILE A 1 110 ? 4.764 7.164 1.160 1.00 88.19 110 ILE A N 1
ATOM 841 C CA . ILE A 1 110 ? 4.350 5.866 1.711 1.00 88.19 110 ILE A CA 1
ATOM 842 C C . ILE A 1 110 ? 3.287 5.196 0.822 1.00 88.19 110 ILE A C 1
ATOM 844 O O . ILE A 1 110 ? 3.402 4.027 0.458 1.00 88.19 110 ILE A O 1
ATOM 848 N N . THR A 1 111 ? 2.264 5.943 0.406 1.00 89.44 111 THR A N 1
ATOM 849 C CA . THR A 1 111 ? 1.177 5.396 -0.426 1.00 89.44 111 THR A CA 1
ATOM 850 C C . THR A 1 111 ? 1.638 5.064 -1.846 1.00 89.44 111 THR A C 1
ATOM 852 O O . THR A 1 111 ? 1.189 4.071 -2.415 1.00 89.44 111 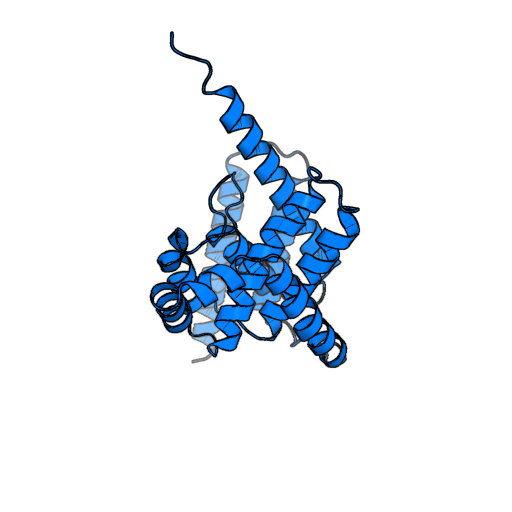THR A O 1
ATOM 855 N N . SER A 1 112 ? 2.573 5.835 -2.412 1.00 88.81 112 SER A N 1
ATOM 856 C CA . SER A 1 112 ? 3.155 5.558 -3.731 1.00 88.81 112 SER A CA 1
ATOM 857 C C . SER A 1 112 ? 4.084 4.340 -3.735 1.00 88.81 112 SER A C 1
ATOM 859 O O . SER A 1 112 ? 4.079 3.586 -4.706 1.00 88.81 112 SER A O 1
ATOM 861 N N . GLY A 1 113 ? 4.828 4.108 -2.645 1.00 88.69 113 GLY A N 1
ATOM 862 C CA . GLY A 1 113 ? 5.599 2.879 -2.447 1.00 88.69 113 GLY A CA 1
ATOM 863 C C . GLY A 1 113 ? 4.683 1.660 -2.402 1.00 88.69 113 GLY A C 1
ATOM 864 O O . GLY A 1 113 ? 4.875 0.714 -3.164 1.00 88.69 113 GLY A O 1
ATOM 865 N N . ALA A 1 114 ? 3.609 1.743 -1.610 1.00 91.00 114 ALA A N 1
ATOM 866 C CA . ALA A 1 114 ? 2.613 0.683 -1.543 1.00 91.00 114 ALA A CA 1
ATOM 867 C C . ALA A 1 114 ? 1.927 0.405 -2.884 1.00 91.00 114 ALA A C 1
ATOM 869 O O . ALA A 1 114 ? 1.747 -0.757 -3.252 1.00 91.00 114 ALA A O 1
ATOM 870 N N . LEU A 1 115 ? 1.583 1.457 -3.629 1.00 92.06 115 LEU A N 1
ATOM 871 C CA . LEU A 1 115 ? 1.014 1.339 -4.967 1.00 92.06 115 LEU A CA 1
ATOM 872 C C . LEU A 1 115 ? 1.958 0.622 -5.938 1.00 92.06 115 LEU A C 1
ATOM 874 O O . LEU A 1 115 ? 1.494 -0.245 -6.673 1.00 92.06 115 LEU A O 1
ATOM 878 N N . ASN A 1 116 ? 3.252 0.962 -5.945 1.00 89.81 116 ASN A N 1
ATOM 879 C CA . ASN A 1 116 ? 4.230 0.309 -6.820 1.00 89.81 116 ASN A CA 1
ATOM 880 C C . ASN A 1 116 ? 4.221 -1.202 -6.609 1.00 89.81 116 ASN A C 1
ATOM 882 O O . ASN A 1 116 ? 4.036 -1.955 -7.564 1.00 89.81 116 ASN A O 1
ATOM 886 N N . THR A 1 117 ? 4.360 -1.623 -5.353 1.00 90.44 117 THR A N 1
ATOM 887 C CA . THR A 1 117 ? 4.379 -3.035 -4.963 1.00 90.44 117 THR A CA 1
ATOM 888 C C . THR A 1 117 ? 3.094 -3.738 -5.332 1.00 90.44 117 THR A C 1
ATOM 890 O O . THR A 1 117 ? 3.134 -4.807 -5.931 1.00 90.44 117 THR A O 1
ATOM 893 N N . ALA A 1 118 ? 1.950 -3.134 -5.011 1.00 91.75 118 ALA A N 1
ATOM 894 C CA . ALA A 1 118 ? 0.662 -3.727 -5.320 1.00 91.75 118 ALA A CA 1
ATOM 895 C C . ALA A 1 118 ? 0.452 -3.909 -6.823 1.00 91.75 118 ALA A C 1
ATOM 897 O O . ALA A 1 118 ? 0.040 -4.986 -7.243 1.00 91.75 118 ALA A O 1
ATOM 898 N N . ALA A 1 119 ? 0.734 -2.875 -7.619 1.00 90.25 119 ALA A N 1
ATOM 899 C CA . ALA A 1 119 ? 0.559 -2.917 -9.066 1.00 90.25 119 ALA A CA 1
ATOM 900 C C . ALA A 1 119 ? 1.480 -3.964 -9.698 1.00 90.25 119 ALA A C 1
ATOM 902 O O . ALA A 1 119 ? 1.011 -4.791 -10.468 1.00 90.25 119 ALA A O 1
ATOM 903 N N . ALA A 1 120 ? 2.753 -4.004 -9.297 1.00 88.19 120 ALA A N 1
ATOM 904 C CA . ALA A 1 120 ? 3.682 -5.000 -9.813 1.00 88.19 120 ALA A CA 1
ATOM 905 C C . ALA A 1 120 ? 3.265 -6.432 -9.440 1.00 88.19 120 ALA A C 1
ATOM 907 O O . ALA A 1 120 ? 3.243 -7.301 -10.301 1.00 88.19 120 ALA A O 1
ATOM 908 N N . ILE A 1 121 ? 2.860 -6.688 -8.190 1.00 89.50 121 ILE A N 1
ATOM 909 C CA . ILE A 1 121 ? 2.346 -8.013 -7.804 1.00 89.50 121 ILE A CA 1
ATOM 910 C C . ILE A 1 121 ? 1.073 -8.356 -8.596 1.00 89.50 121 ILE A C 1
ATOM 912 O O . ILE A 1 121 ? 0.913 -9.493 -9.029 1.00 89.50 121 ILE A O 1
ATOM 916 N N . CYS A 1 122 ? 0.188 -7.384 -8.828 1.00 88.25 122 CYS A N 1
ATOM 917 C CA . CYS A 1 122 ? -1.014 -7.570 -9.639 1.00 88.25 122 CYS A CA 1
ATOM 918 C C . CYS A 1 122 ? -0.695 -7.905 -11.107 1.00 88.25 122 CYS A C 1
ATOM 920 O O . CYS A 1 122 ? -1.396 -8.727 -11.693 1.00 88.25 122 CYS A O 1
ATOM 922 N N . ASP A 1 123 ? 0.354 -7.314 -11.688 1.00 85.12 123 ASP A N 1
ATOM 923 C CA . ASP A 1 123 ? 0.833 -7.626 -13.046 1.00 85.12 123 ASP A CA 1
ATOM 924 C C . ASP A 1 123 ? 1.384 -9.059 -13.153 1.00 85.12 123 ASP A C 1
ATOM 926 O O . ASP A 1 123 ? 1.403 -9.648 -14.233 1.00 85.12 123 ASP A O 1
ATOM 930 N N . HIS A 1 124 ? 1.789 -9.638 -12.021 1.00 85.56 124 HIS A N 1
ATOM 931 C CA . HIS A 1 124 ? 2.151 -11.045 -11.865 1.00 85.56 124 HIS A CA 1
ATOM 932 C C . HIS A 1 124 ? 0.970 -11.897 -11.367 1.00 85.56 124 HIS A C 1
ATOM 934 O O . HIS A 1 124 ? 1.157 -12.810 -10.569 1.00 85.56 124 HIS A O 1
ATOM 940 N N . ASP A 1 125 ? -0.257 -11.582 -11.789 1.00 85.88 125 ASP A N 1
ATOM 941 C CA . ASP A 1 125 ? -1.489 -12.305 -11.429 1.00 85.88 125 ASP A CA 1
ATOM 942 C C . ASP A 1 125 ? -1.762 -12.402 -9.908 1.00 85.88 125 ASP A C 1
ATOM 944 O O . ASP A 1 125 ? -2.545 -13.235 -9.451 1.00 85.88 125 ASP A O 1
ATOM 948 N N . GLY A 1 126 ? -1.152 -11.527 -9.102 1.00 84.75 126 GLY A N 1
ATOM 949 C CA . GLY A 1 126 ? -1.237 -11.563 -7.640 1.00 84.75 126 GLY A CA 1
ATOM 950 C C . GLY A 1 126 ? -0.172 -12.438 -6.962 1.00 84.75 126 GLY A C 1
ATOM 951 O O . GLY A 1 126 ? -0.126 -12.493 -5.730 1.00 84.75 126 GLY A O 1
ATOM 952 N N . GLU A 1 127 ? 0.707 -13.090 -7.727 1.00 88.06 127 GLU A N 1
ATOM 953 C CA . GLU A 1 127 ? 1.734 -14.008 -7.227 1.00 88.06 127 GLU A CA 1
ATOM 954 C C . GLU A 1 127 ? 2.981 -13.248 -6.741 1.00 88.06 127 GLU A C 1
ATOM 956 O O . GLU A 1 127 ? 3.962 -13.033 -7.462 1.00 88.06 12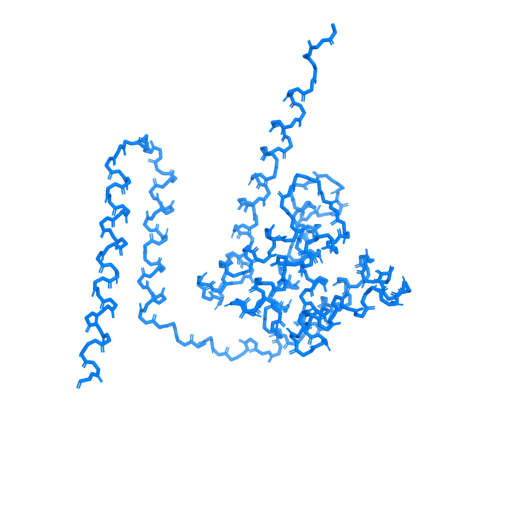7 GLU A O 1
ATOM 961 N N . ALA A 1 128 ? 2.969 -12.846 -5.466 1.00 89.38 128 ALA A N 1
ATOM 962 C CA . ALA A 1 128 ? 4.059 -12.072 -4.861 1.00 89.38 128 ALA A CA 1
ATOM 963 C C . ALA A 1 128 ? 5.426 -12.786 -4.931 1.00 89.38 128 ALA A C 1
ATOM 965 O O . ALA A 1 128 ? 6.452 -12.148 -5.177 1.00 89.38 128 ALA A O 1
ATOM 966 N N . ASP A 1 129 ? 5.447 -14.112 -4.760 1.00 89.44 129 ASP A N 1
ATOM 967 C CA . ASP A 1 129 ? 6.677 -14.911 -4.809 1.00 89.44 129 ASP A CA 1
ATOM 968 C C . ASP A 1 129 ? 7.307 -14.931 -6.219 1.00 89.44 129 ASP A C 1
ATOM 970 O O . ASP A 1 129 ? 8.531 -15.038 -6.343 1.00 89.44 129 ASP A O 1
ATOM 974 N N . ASP A 1 130 ? 6.503 -14.848 -7.285 1.00 85.69 130 ASP A N 1
ATOM 975 C CA . ASP A 1 130 ? 6.996 -14.745 -8.666 1.00 85.69 130 ASP A CA 1
ATOM 976 C C . ASP A 1 130 ? 7.585 -13.358 -8.937 1.00 85.69 130 ASP A C 1
ATOM 978 O O . ASP A 1 130 ? 8.715 -13.251 -9.426 1.00 85.69 130 ASP A O 1
ATOM 982 N N . PHE A 1 131 ? 6.875 -12.305 -8.527 1.00 89.44 131 PHE A N 1
ATOM 983 C CA . PHE A 1 131 ? 7.344 -10.924 -8.632 1.00 89.44 131 PHE A CA 1
ATOM 984 C C . PHE A 1 131 ? 8.715 -10.718 -7.957 1.00 89.44 131 PHE A C 1
ATOM 986 O O . PHE A 1 131 ? 9.666 -10.239 -8.585 1.00 89.44 131 PHE A O 1
ATOM 993 N N . PHE A 1 132 ? 8.871 -11.121 -6.690 1.00 90.19 132 PHE A N 1
ATOM 994 C CA . PHE A 1 132 ? 10.138 -10.913 -5.979 1.00 90.19 132 PHE A CA 1
ATOM 995 C C . PHE A 1 132 ? 11.286 -11.765 -6.536 1.00 90.19 132 PHE A C 1
ATOM 997 O O . PHE A 1 132 ? 12.439 -11.326 -6.506 1.00 90.19 132 PHE A O 1
ATOM 1004 N N . ARG A 1 133 ? 11.003 -12.947 -7.102 1.00 88.31 133 ARG A N 1
ATOM 1005 C CA . ARG A 1 133 ? 12.011 -13.722 -7.845 1.00 88.31 133 ARG A CA 1
ATOM 1006 C C . ARG A 1 133 ? 12.446 -13.005 -9.123 1.00 88.31 133 ARG A C 1
ATOM 1008 O O . ARG A 1 133 ? 13.648 -12.941 -9.387 1.00 88.31 133 ARG A O 1
ATOM 1015 N N . ALA A 1 134 ? 11.514 -12.420 -9.877 1.00 85.38 134 ALA A N 1
ATOM 1016 C CA . ALA A 1 134 ? 11.838 -11.641 -11.073 1.00 85.38 134 ALA A CA 1
ATOM 1017 C C . ALA A 1 134 ? 12.780 -10.467 -10.737 1.00 85.38 134 ALA A C 1
ATOM 1019 O O . ALA A 1 134 ? 13.847 -10.338 -11.350 1.00 85.38 134 ALA A O 1
ATOM 1020 N N . LEU A 1 135 ? 12.481 -9.713 -9.669 1.00 86.06 135 LEU A N 1
ATOM 1021 C CA . LEU A 1 135 ? 13.319 -8.607 -9.181 1.00 86.06 135 LEU A CA 1
ATOM 1022 C C . LEU A 1 135 ? 14.763 -9.011 -8.838 1.00 86.06 135 LEU A C 1
ATOM 1024 O O . LEU A 1 135 ? 15.685 -8.212 -9.022 1.00 86.06 135 LEU A O 1
ATOM 1028 N N . GLN A 1 136 ? 14.982 -10.226 -8.327 1.00 85.69 136 GLN A N 1
ATOM 1029 C CA . GLN A 1 136 ? 16.325 -10.718 -7.992 1.00 85.69 136 GLN A CA 1
ATOM 1030 C C . GLN A 1 136 ? 17.161 -11.037 -9.237 1.00 85.69 136 GLN A C 1
ATOM 1032 O O . GLN A 1 136 ? 18.386 -10.920 -9.205 1.00 85.69 136 GLN A O 1
ATOM 1037 N N . THR A 1 137 ? 16.510 -11.431 -10.330 1.00 84.94 137 THR A N 1
ATOM 1038 C CA . THR A 1 137 ? 17.188 -11.840 -11.569 1.00 84.94 137 THR A CA 1
ATOM 1039 C C . THR A 1 137 ? 17.433 -10.683 -12.535 1.00 84.94 137 THR A C 1
ATOM 1041 O O . THR A 1 137 ? 18.401 -10.717 -13.296 1.00 84.94 137 THR A O 1
ATOM 1044 N N . ASN A 1 138 ? 16.600 -9.639 -12.490 1.00 83.00 138 ASN A N 1
ATOM 1045 C CA . ASN A 1 138 ? 16.621 -8.542 -13.449 1.00 83.00 138 ASN A CA 1
ATOM 1046 C C . ASN A 1 138 ? 16.886 -7.191 -12.766 1.00 83.00 138 ASN A C 1
ATOM 1048 O O . ASN A 1 138 ? 15.986 -6.502 -12.283 1.00 83.00 138 ASN A O 1
ATOM 1052 N N . THR A 1 139 ? 18.150 -6.767 -12.770 1.00 78.31 139 THR A N 1
ATOM 1053 C CA . THR A 1 139 ? 18.575 -5.505 -12.142 1.00 78.31 139 THR A CA 1
ATOM 1054 C C . THR A 1 139 ? 18.014 -4.261 -12.837 1.00 78.31 139 THR A C 1
ATOM 1056 O O . THR A 1 139 ? 17.850 -3.224 -12.194 1.00 78.31 139 THR A O 1
ATOM 1059 N N . VAL A 1 140 ? 17.690 -4.338 -14.132 1.00 80.62 140 VAL A N 1
ATOM 1060 C CA . VAL A 1 140 ? 17.071 -3.230 -14.880 1.00 80.62 140 VAL A CA 1
ATOM 1061 C C . VAL A 1 140 ? 15.623 -3.037 -14.439 1.00 80.62 140 VAL A C 1
ATOM 1063 O O . VAL A 1 140 ? 15.204 -1.910 -14.178 1.00 80.62 140 VAL A O 1
ATOM 1066 N N . GLU A 1 141 ? 14.885 -4.133 -14.306 1.00 74.25 141 GLU A N 1
ATOM 1067 C CA . GLU A 1 141 ? 13.500 -4.146 -13.834 1.00 74.25 141 GLU A CA 1
ATOM 1068 C C . GLU A 1 141 ? 13.397 -3.684 -12.383 1.00 74.25 141 GLU A C 1
ATOM 1070 O O . GLU A 1 141 ? 12.635 -2.759 -12.096 1.00 74.25 141 GLU A O 1
ATOM 1075 N N . ARG A 1 142 ? 14.278 -4.187 -11.508 1.00 80.69 142 ARG A N 1
ATOM 1076 C CA . ARG A 1 142 ? 14.419 -3.698 -10.131 1.00 80.69 142 ARG A CA 1
ATOM 1077 C C . ARG A 1 142 ? 14.641 -2.184 -10.077 1.00 80.69 142 ARG A C 1
ATOM 1079 O O . ARG A 1 142 ? 13.930 -1.470 -9.375 1.00 80.69 142 ARG A O 1
ATOM 1086 N N . ASN A 1 143 ? 15.563 -1.666 -10.887 1.00 78.12 143 ASN A N 1
ATOM 1087 C CA . ASN A 1 143 ? 15.833 -0.228 -10.955 1.00 78.12 143 ASN A CA 1
ATOM 1088 C C . ASN A 1 143 ? 14.691 0.597 -11.563 1.00 78.12 143 ASN A C 1
ATOM 1090 O O . ASN A 1 143 ? 14.621 1.799 -11.308 1.00 78.12 143 ASN A O 1
ATOM 1094 N N . SER A 1 144 ? 13.850 0.008 -12.414 1.00 74.31 144 SER A N 1
ATOM 1095 C CA . SER A 1 144 ? 12.681 0.675 -12.995 1.00 74.31 144 SER A CA 1
ATOM 1096 C C . SER A 1 144 ? 11.527 0.745 -11.997 1.00 74.31 144 SER A C 1
ATOM 1098 O O . SER A 1 144 ? 10.849 1.768 -11.909 1.00 74.31 144 SER A O 1
ATOM 1100 N N . TYR A 1 145 ? 11.332 -0.325 -11.231 1.00 73.81 145 TYR A N 1
ATOM 1101 C CA . TYR A 1 145 ? 10.292 -0.457 -10.219 1.00 73.81 145 TYR A CA 1
ATOM 1102 C C . TYR A 1 145 ? 10.433 0.573 -9.082 1.00 73.81 145 TYR A C 1
ATOM 1104 O O . TYR A 1 145 ? 9.453 1.211 -8.701 1.00 73.81 145 TYR A O 1
ATOM 1112 N N . PHE A 1 146 ? 11.656 0.859 -8.618 1.00 71.19 146 PHE A N 1
ATOM 1113 C CA . PHE A 1 146 ? 11.890 1.861 -7.561 1.00 71.19 146 PHE A CA 1
ATOM 1114 C C . PHE A 1 146 ? 11.764 3.323 -8.016 1.00 71.19 146 PHE A C 1
ATOM 1116 O O . PHE A 1 146 ? 12.035 4.249 -7.246 1.00 71.19 146 PHE A O 1
ATOM 1123 N N . ARG A 1 147 ? 11.376 3.576 -9.270 1.00 75.00 147 ARG A N 1
ATOM 1124 C CA . ARG A 1 147 ? 11.215 4.940 -9.781 1.00 75.00 147 ARG A CA 1
ATOM 1125 C C . ARG A 1 147 ? 9.809 5.444 -9.512 1.00 75.00 147 ARG A C 1
ATOM 1127 O O . ARG A 1 147 ? 8.818 4.764 -9.754 1.00 75.00 147 ARG A O 1
ATOM 1134 N N . ARG A 1 148 ? 9.720 6.722 -9.141 1.00 69.62 148 ARG A N 1
ATOM 1135 C CA . ARG A 1 148 ? 8.450 7.447 -8.969 1.00 69.62 148 ARG A CA 1
ATOM 1136 C C . ARG A 1 148 ? 7.548 7.400 -10.210 1.00 69.62 148 ARG A C 1
ATOM 1138 O O . ARG A 1 148 ? 6.332 7.516 -10.091 1.00 69.62 148 ARG A O 1
ATOM 1145 N N . ASP A 1 149 ? 8.129 7.241 -11.395 1.00 78.38 149 ASP A N 1
ATOM 1146 C CA . ASP A 1 149 ? 7.374 7.147 -12.645 1.00 78.38 149 ASP A CA 1
ATOM 1147 C C . ASP A 1 149 ? 6.575 5.842 -12.763 1.00 78.38 149 ASP A C 1
ATOM 1149 O O . ASP A 1 149 ? 5.562 5.823 -13.458 1.00 78.38 149 ASP A O 1
ATOM 1153 N N . TYR A 1 150 ? 6.959 4.780 -12.044 1.00 78.31 150 TYR A N 1
ATOM 1154 C CA . TYR A 1 150 ? 6.147 3.568 -11.943 1.00 78.31 150 TYR A CA 1
ATOM 1155 C C . TYR A 1 150 ? 4.798 3.880 -11.283 1.00 78.31 150 TYR A C 1
ATOM 1157 O O . TYR A 1 150 ? 3.758 3.666 -11.901 1.00 78.31 150 TYR A O 1
ATOM 1165 N N . ALA A 1 151 ? 4.820 4.522 -10.110 1.00 75.62 151 ALA A N 1
ATOM 1166 C CA . ALA A 1 151 ? 3.614 4.908 -9.373 1.00 75.62 151 ALA A CA 1
ATOM 1167 C C . ALA A 1 151 ? 2.702 5.802 -10.215 1.00 75.62 151 ALA A C 1
ATOM 1169 O O . ALA A 1 151 ? 1.485 5.657 -10.202 1.00 75.62 151 ALA A O 1
ATOM 1170 N N . LYS A 1 152 ? 3.286 6.736 -10.973 1.00 80.38 152 LYS A N 1
ATOM 1171 C CA . LYS A 1 152 ? 2.522 7.624 -11.858 1.00 80.38 152 LYS A CA 1
ATOM 1172 C C . LYS A 1 152 ? 1.830 6.876 -12.994 1.00 80.38 152 LYS A C 1
ATOM 1174 O O . LYS A 1 152 ? 0.689 7.211 -13.301 1.00 80.38 152 LYS A O 1
ATOM 1179 N N . ARG A 1 153 ? 2.493 5.885 -13.599 1.00 83.00 153 ARG A N 1
ATOM 1180 C CA . ARG A 1 153 ? 1.872 5.024 -14.617 1.00 83.00 153 ARG A CA 1
ATOM 1181 C C . ARG A 1 153 ? 0.753 4.187 -14.014 1.00 83.00 153 ARG A C 1
ATOM 1183 O O . ARG A 1 153 ? -0.363 4.274 -14.507 1.00 83.00 153 ARG A O 1
ATOM 1190 N N . ALA A 1 154 ? 1.007 3.532 -12.879 1.00 79.56 154 ALA A N 1
ATOM 1191 C CA . ALA A 1 154 ? -0.013 2.777 -12.158 1.00 79.56 154 ALA A CA 1
ATOM 1192 C C . ALA A 1 154 ? -1.225 3.658 -11.793 1.00 79.56 154 ALA A C 1
ATOM 1194 O O . ALA A 1 154 ? -2.370 3.254 -11.973 1.00 79.56 154 ALA A O 1
ATOM 1195 N N . MET A 1 155 ? -1.007 4.905 -11.358 1.00 83.38 155 MET A N 1
ATOM 1196 C CA . MET A 1 155 ? -2.104 5.854 -11.145 1.00 83.38 155 MET A CA 1
ATOM 1197 C C . MET A 1 155 ? -2.890 6.139 -12.426 1.00 83.38 155 MET A C 1
ATOM 1199 O O . MET A 1 155 ? -4.116 6.113 -12.395 1.00 83.38 155 MET A O 1
ATOM 1203 N N . ALA A 1 156 ? -2.216 6.405 -13.544 1.00 83.69 156 ALA A N 1
ATOM 1204 C CA . ALA A 1 156 ? -2.889 6.679 -14.811 1.00 83.69 156 ALA A CA 1
ATOM 1205 C C . ALA A 1 156 ? -3.700 5.469 -15.315 1.00 83.69 156 ALA A C 1
ATOM 1207 O O . ALA A 1 156 ? -4.838 5.633 -15.751 1.00 83.69 156 ALA A O 1
ATOM 1208 N N . GLU A 1 157 ? -3.137 4.265 -15.215 1.00 83.50 157 GLU A N 1
ATOM 1209 C CA . GLU A 1 157 ? -3.727 3.017 -15.712 1.00 83.50 157 GLU A CA 1
ATOM 1210 C C . GLU A 1 157 ? -4.900 2.544 -14.839 1.00 83.50 157 GLU A C 1
ATOM 1212 O O . GLU A 1 157 ? -5.972 2.203 -15.347 1.00 83.50 157 GLU A O 1
ATOM 1217 N N . HIS A 1 158 ? -4.741 2.576 -13.515 1.00 76.75 158 HIS A N 1
ATOM 1218 C CA . HIS A 1 158 ? -5.708 1.981 -12.596 1.00 76.75 158 HIS A CA 1
ATOM 1219 C C . HIS A 1 158 ? -6.794 2.953 -12.112 1.00 76.75 158 HIS A C 1
ATOM 1221 O O . HIS A 1 158 ? -7.923 2.522 -11.866 1.00 76.75 158 HIS A O 1
ATOM 1227 N N . VAL A 1 159 ? -6.524 4.262 -12.013 1.00 69.81 159 VAL A N 1
ATOM 1228 C CA . VAL A 1 159 ? -7.565 5.232 -11.612 1.00 69.81 159 VAL A CA 1
ATOM 1229 C C . VAL A 1 159 ? -8.641 5.351 -12.691 1.00 69.81 159 VAL A C 1
ATOM 1231 O O . VAL A 1 159 ? -9.828 5.322 -12.360 1.00 69.81 159 VAL A O 1
ATOM 1234 N N . ALA A 1 160 ? -8.242 5.398 -13.967 1.00 65.69 160 ALA A N 1
ATOM 1235 C CA . ALA A 1 160 ? -9.174 5.429 -15.094 1.00 65.69 160 ALA A CA 1
ATOM 1236 C C . ALA A 1 160 ? -10.068 4.171 -15.134 1.00 65.69 160 ALA A C 1
ATOM 1238 O O . ALA A 1 160 ? -11.262 4.260 -15.410 1.00 65.69 160 ALA A O 1
ATOM 1239 N N . SER A 1 161 ? -9.508 3.011 -14.772 1.00 58.38 161 SER A N 1
ATOM 1240 C CA . SER A 1 161 ? -10.221 1.728 -14.706 1.00 58.38 161 SER A CA 1
ATOM 1241 C C . SER A 1 161 ? -11.314 1.689 -13.623 1.00 58.38 161 SER A C 1
ATOM 1243 O O . SER A 1 161 ? -12.391 1.140 -13.865 1.00 58.38 161 SER A O 1
ATOM 1245 N N . ILE A 1 162 ? -11.099 2.292 -12.440 1.00 55.38 162 ILE A N 1
ATOM 1246 C CA . ILE A 1 162 ? -12.153 2.322 -11.405 1.00 55.38 162 ILE A CA 1
ATOM 1247 C C . ILE A 1 162 ? -13.184 3.421 -11.638 1.00 55.38 162 ILE A C 1
ATOM 1249 O O . ILE A 1 162 ? -14.341 3.218 -11.290 1.00 55.38 162 ILE A O 1
ATOM 1253 N N . GLU A 1 163 ? -12.826 4.584 -12.187 1.00 59.91 163 GLU A N 1
ATOM 1254 C CA . GLU A 1 163 ? -13.850 5.592 -12.524 1.00 59.91 163 GLU A CA 1
ATOM 1255 C C . GLU A 1 163 ? -14.915 5.006 -13.461 1.00 59.91 163 GLU A C 1
ATOM 1257 O O . GLU A 1 163 ? -16.092 5.306 -13.304 1.00 59.91 163 GLU A O 1
ATOM 1262 N N . GLN A 1 164 ? -14.525 4.057 -14.315 1.00 53.41 164 GLN A N 1
ATOM 1263 C CA . GLN A 1 164 ? -15.437 3.288 -15.158 1.00 53.41 164 GLN A CA 1
ATOM 1264 C C . GLN A 1 164 ? -16.216 2.173 -14.418 1.00 53.41 164 GLN A C 1
ATOM 1266 O O . GLN A 1 164 ? -17.255 1.737 -14.904 1.00 53.41 164 GLN A O 1
ATOM 1271 N N . ARG A 1 165 ? -15.740 1.695 -13.256 1.00 54.53 165 ARG A N 1
ATOM 1272 C CA . ARG A 1 165 ? -16.360 0.622 -12.441 1.00 54.53 165 ARG A CA 1
ATOM 1273 C C . ARG A 1 165 ? -17.128 1.115 -11.207 1.00 54.53 165 ARG A C 1
ATOM 1275 O O . ARG A 1 165 ? -17.862 0.335 -10.615 1.00 54.53 165 ARG A O 1
ATOM 1282 N N . LEU A 1 166 ? -16.984 2.379 -10.805 1.00 52.03 166 LEU A N 1
ATOM 1283 C CA . LEU A 1 166 ? -17.703 2.962 -9.659 1.00 52.03 166 LEU A CA 1
ATOM 1284 C C . LEU A 1 166 ? -19.212 3.118 -9.866 1.00 52.03 166 LEU A C 1
ATOM 1286 O O . LEU A 1 166 ? -19.921 3.358 -8.890 1.00 52.03 166 LEU A O 1
ATOM 1290 N N . ASP A 1 167 ? -19.699 2.988 -11.098 1.00 54.19 167 ASP A N 1
ATOM 1291 C CA . ASP A 1 167 ? -21.137 2.924 -11.366 1.00 54.19 167 ASP A CA 1
ATOM 1292 C C . ASP A 1 167 ? -21.761 1.609 -10.861 1.00 54.19 167 ASP A C 1
ATOM 1294 O O . ASP A 1 167 ? -22.984 1.509 -10.737 1.00 54.19 167 ASP A O 1
ATOM 1298 N N . GLU A 1 168 ? -20.949 0.603 -10.512 1.00 49.56 168 GLU A N 1
ATOM 1299 C CA . GLU A 1 168 ? -21.437 -0.594 -9.837 1.00 49.56 168 GLU A CA 1
ATOM 1300 C C . GLU A 1 168 ? -21.560 -0.349 -8.322 1.00 49.56 168 GLU A C 1
ATOM 1302 O O . GLU A 1 168 ? -20.588 0.033 -7.660 1.00 49.56 168 GLU A O 1
ATOM 1307 N N . PRO A 1 169 ? -22.749 -0.570 -7.726 1.00 44.97 169 PRO A N 1
ATOM 1308 C CA . PRO A 1 169 ? -22.928 -0.404 -6.293 1.00 44.97 169 PRO A CA 1
ATOM 1309 C C . PRO A 1 169 ? -22.018 -1.384 -5.540 1.00 44.97 169 PRO A C 1
ATOM 1311 O O . PRO A 1 169 ? -21.922 -2.551 -5.934 1.00 44.97 169 PRO A O 1
ATOM 1314 N N . PRO A 1 170 ? -21.383 -0.956 -4.431 1.00 49.94 170 PRO A N 1
ATOM 1315 C CA . PRO A 1 170 ? -20.518 -1.839 -3.667 1.00 49.94 170 PRO A CA 1
ATOM 1316 C C . PRO A 1 170 ? -21.309 -3.071 -3.203 1.00 49.94 170 PRO A C 1
ATOM 1318 O O . PRO A 1 170 ? -22.506 -2.961 -2.896 1.00 49.94 170 PRO A O 1
ATOM 1321 N N . PRO A 1 171 ? -20.665 -4.249 -3.118 1.00 51.12 171 PRO A N 1
ATOM 1322 C CA . PRO A 1 171 ? -21.315 -5.435 -2.586 1.00 51.12 171 PRO A CA 1
ATOM 1323 C C . PRO A 1 171 ? -21.868 -5.126 -1.191 1.00 51.12 171 PRO A C 1
ATOM 1325 O O . PRO A 1 171 ? -21.220 -4.459 -0.378 1.00 51.12 171 PRO A O 1
ATOM 1328 N N . ARG A 1 172 ? -23.097 -5.581 -0.911 1.00 52.50 172 ARG A N 1
ATOM 1329 C CA . ARG A 1 172 ? -23.728 -5.334 0.392 1.00 52.50 172 ARG A CA 1
ATOM 1330 C C . ARG A 1 172 ? -22.821 -5.882 1.502 1.00 52.50 172 ARG A C 1
ATOM 1332 O O . ARG A 1 172 ? -22.425 -7.045 1.420 1.00 52.50 172 ARG A O 1
ATOM 1339 N N . PRO A 1 173 ? -22.515 -5.087 2.543 1.00 52.09 173 PRO A N 1
ATOM 1340 C CA . PRO A 1 173 ? -21.675 -5.551 3.635 1.00 52.09 173 PRO A CA 1
ATOM 1341 C C . PRO A 1 173 ? -22.350 -6.726 4.344 1.00 52.09 173 PRO A C 1
ATOM 1343 O O . PRO A 1 173 ? -23.564 -6.720 4.566 1.00 52.09 173 PRO A O 1
ATOM 1346 N N . SER A 1 174 ? -21.559 -7.733 4.715 1.00 63.75 174 SER A N 1
ATOM 1347 C CA . SER A 1 174 ? -22.046 -8.837 5.540 1.00 63.75 174 SER A CA 1
ATOM 1348 C C . SER A 1 174 ? -22.476 -8.328 6.923 1.00 63.75 174 SER A C 1
ATOM 1350 O O . SER A 1 174 ? -22.024 -7.279 7.390 1.00 63.75 174 SER A O 1
ATOM 1352 N N . ALA A 1 175 ? -23.332 -9.083 7.618 1.00 55.66 175 ALA A N 1
ATOM 1353 C CA . ALA A 1 175 ? -23.721 -8.757 8.993 1.00 55.66 175 ALA A CA 1
ATOM 1354 C C . ALA A 1 175 ? -22.492 -8.629 9.916 1.00 55.66 175 ALA A C 1
ATOM 1356 O O . ALA A 1 175 ? -22.425 -7.724 10.745 1.00 55.66 175 ALA A O 1
ATOM 1357 N N . THR A 1 176 ? -21.477 -9.471 9.704 1.00 55.41 176 THR A N 1
ATOM 1358 C CA . THR A 1 176 ? -20.196 -9.420 10.417 1.00 55.41 176 THR A CA 1
ATOM 1359 C C . THR A 1 176 ? -19.455 -8.105 10.171 1.00 55.41 176 THR A C 1
ATOM 1361 O O . THR A 1 176 ? -18.999 -7.482 11.129 1.00 55.41 176 THR A O 1
ATOM 1364 N N . ALA A 1 177 ? -19.400 -7.635 8.919 1.00 51.62 177 ALA A N 1
ATOM 1365 C CA . ALA A 1 177 ? -18.779 -6.356 8.572 1.00 51.62 177 ALA A CA 1
ATOM 1366 C C . ALA A 1 177 ? -19.521 -5.165 9.208 1.00 51.62 177 ALA A C 1
ATOM 1368 O O . ALA A 1 177 ? -18.892 -4.214 9.664 1.00 51.62 177 ALA A O 1
ATOM 1369 N N . LEU A 1 178 ? -20.855 -5.222 9.309 1.00 55.28 178 LEU A N 1
ATOM 1370 C CA . LEU A 1 178 ? -21.644 -4.189 9.994 1.00 55.28 178 LEU A CA 1
ATOM 1371 C C . LEU A 1 178 ? -21.395 -4.158 11.511 1.00 55.28 178 LEU A C 1
ATOM 1373 O O . LEU A 1 178 ? -21.313 -3.073 12.088 1.00 55.28 178 LEU A O 1
ATOM 1377 N N . ILE A 1 179 ? -21.249 -5.322 12.153 1.00 57.56 179 ILE A N 1
ATOM 1378 C CA . ILE A 1 179 ? -20.969 -5.418 13.595 1.00 57.56 179 ILE A CA 1
ATOM 1379 C C . ILE A 1 179 ? -19.551 -4.924 13.907 1.00 57.56 179 ILE A C 1
ATOM 1381 O O . ILE A 1 179 ? -19.378 -4.131 14.833 1.00 57.56 179 ILE A O 1
ATOM 1385 N N . ARG A 1 180 ? -18.550 -5.317 13.108 1.00 55.16 180 ARG A N 1
ATOM 1386 C CA . ARG A 1 180 ? -17.175 -4.799 13.229 1.00 55.16 180 ARG A CA 1
ATOM 1387 C C . ARG A 1 180 ? -17.141 -3.277 13.084 1.00 55.16 180 ARG A C 1
ATOM 1389 O O . ARG A 1 180 ? -16.624 -2.602 13.969 1.00 55.16 180 ARG A O 1
ATOM 1396 N N . ARG A 1 181 ? -17.868 -2.747 12.094 1.00 56.75 181 ARG A N 1
ATOM 1397 C CA . ARG A 1 181 ? -18.025 -1.304 11.860 1.00 56.75 181 ARG A CA 1
ATOM 1398 C C . ARG A 1 181 ? -18.679 -0.555 13.020 1.00 56.75 181 ARG A C 1
ATOM 1400 O O . ARG A 1 181 ? -18.364 0.609 13.270 1.00 56.75 181 ARG A O 1
ATOM 1407 N N . ALA A 1 182 ? -19.600 -1.191 13.743 1.00 59.62 182 ALA A N 1
ATOM 1408 C CA . ALA A 1 182 ? -20.168 -0.621 14.962 1.00 59.62 182 ALA A CA 1
ATOM 1409 C C . ALA A 1 182 ? -19.138 -0.601 16.103 1.00 59.62 182 ALA A C 1
ATOM 1411 O O . ALA A 1 182 ? -19.019 0.410 16.793 1.00 59.62 182 ALA A O 1
ATOM 1412 N N . ILE A 1 183 ? -18.358 -1.672 16.265 1.00 57.31 183 ILE A N 1
ATOM 1413 C CA . ILE A 1 183 ? -17.345 -1.804 17.320 1.00 57.31 183 ILE A CA 1
ATOM 1414 C C . ILE A 1 183 ? -16.191 -0.829 17.107 1.00 57.31 183 ILE A C 1
ATOM 1416 O O . ILE A 1 183 ? -15.865 -0.093 18.031 1.00 57.31 183 ILE A O 1
ATOM 1420 N N . VAL A 1 184 ? -15.618 -0.752 15.905 1.00 53.31 184 VAL A N 1
ATOM 1421 C CA . VAL A 1 184 ? -14.527 0.188 15.609 1.00 53.31 184 VAL A CA 1
ATOM 1422 C C . VAL A 1 184 ? -14.996 1.623 15.787 1.00 53.31 184 VAL A C 1
ATOM 1424 O O . VAL A 1 184 ? -14.298 2.405 16.422 1.00 53.31 184 VAL A O 1
ATOM 1427 N N . ARG A 1 185 ? -16.220 1.970 15.368 1.00 63.59 185 ARG A N 1
ATOM 1428 C CA . ARG A 1 185 ? -16.790 3.293 15.670 1.00 63.59 185 ARG A CA 1
ATOM 1429 C C . ARG A 1 185 ? -16.936 3.557 17.166 1.00 63.59 185 ARG A C 1
ATOM 1431 O O . ARG A 1 185 ? -16.706 4.690 17.572 1.00 63.59 185 ARG A O 1
ATOM 1438 N N . ILE A 1 186 ? -17.326 2.565 17.968 1.00 60.03 186 ILE A N 1
ATOM 1439 C CA . ILE A 1 186 ? -17.448 2.701 19.430 1.00 60.03 186 ILE A CA 1
ATOM 1440 C C . ILE A 1 186 ? -16.067 2.876 20.068 1.00 60.03 186 ILE A C 1
ATOM 1442 O O . ILE A 1 186 ? -15.883 3.784 20.876 1.00 60.03 186 ILE A O 1
ATOM 1446 N N . VAL A 1 187 ? -15.094 2.057 19.667 1.00 56.59 187 VAL A N 1
ATOM 1447 C CA . VAL A 1 187 ? -13.717 2.104 20.168 1.00 56.59 187 VAL A CA 1
ATOM 1448 C C . VAL A 1 187 ? -13.063 3.436 19.794 1.00 56.59 187 VAL A C 1
ATOM 1450 O O . VAL A 1 187 ? -12.578 4.138 20.674 1.00 56.59 187 VAL A O 1
ATOM 1453 N N . PHE A 1 188 ? -13.146 3.858 18.529 1.00 51.06 188 PHE A N 1
ATOM 1454 C CA . PHE A 1 188 ? -12.522 5.099 18.057 1.00 51.06 188 PHE A CA 1
ATOM 1455 C C . PHE A 1 188 ? -13.238 6.375 18.518 1.00 51.06 188 PHE A C 1
ATOM 1457 O O . PHE A 1 188 ? -12.570 7.362 18.822 1.00 51.06 188 PHE A O 1
ATOM 1464 N N . ARG A 1 189 ? -14.578 6.397 18.629 1.00 55.88 189 ARG A N 1
ATOM 1465 C CA . ARG A 1 189 ? -15.260 7.548 19.260 1.00 55.88 189 ARG A CA 1
ATOM 1466 C C . ARG A 1 189 ? -14.966 7.643 20.753 1.00 55.88 189 ARG A C 1
ATOM 1468 O O . ARG A 1 189 ? -14.964 8.755 21.271 1.00 55.88 189 ARG A O 1
ATOM 1475 N N . GLY A 1 190 ? -14.720 6.518 21.425 1.00 48.31 190 GLY A N 1
ATOM 1476 C CA . GLY A 1 190 ? -14.308 6.496 22.828 1.00 48.31 190 GLY A CA 1
ATOM 1477 C C . GLY A 1 190 ? -12.934 7.133 23.052 1.00 48.31 190 GLY A C 1
ATOM 1478 O O . GLY A 1 190 ? -12.757 7.857 24.028 1.00 48.31 190 GLY A O 1
ATOM 1479 N N . SER A 1 191 ? -11.995 6.940 22.121 1.00 48.94 191 SER A N 1
ATOM 1480 C CA . SER A 1 191 ? -10.621 7.458 22.219 1.00 48.94 191 SER A CA 1
ATOM 1481 C C . SER A 1 191 ? -10.513 8.983 22.086 1.00 48.94 191 SER A C 1
ATOM 1483 O O . SER A 1 191 ? -9.684 9.593 22.752 1.00 48.94 191 SER A O 1
ATOM 1485 N N . ASN A 1 192 ? -11.380 9.623 21.291 1.00 41.38 192 ASN A N 1
ATOM 1486 C CA . ASN A 1 192 ? -11.377 11.085 21.111 1.00 41.38 192 ASN A CA 1
ATOM 1487 C C . ASN A 1 192 ? -12.083 11.859 22.237 1.00 41.38 192 ASN A C 1
ATOM 1489 O O . ASN A 1 192 ? -12.037 13.088 22.267 1.00 41.38 192 ASN A O 1
ATOM 1493 N N . LEU A 1 193 ? -12.732 11.165 23.175 1.00 47.72 193 LEU A N 1
ATOM 1494 C CA . LEU A 1 193 ? -13.465 11.785 24.276 1.00 47.72 193 LEU A CA 1
ATOM 1495 C C . LEU A 1 193 ? -12.667 11.755 25.588 1.00 47.72 193 LEU A C 1
ATOM 1497 O O . LEU A 1 193 ? -13.225 11.423 26.625 1.00 47.72 193 LEU A O 1
ATOM 1501 N N . GLY A 1 194 ? -11.365 12.066 25.552 1.00 44.59 194 GLY A N 1
ATOM 1502 C CA . GLY A 1 194 ? -10.563 12.436 26.732 1.00 44.59 194 GLY A CA 1
ATOM 1503 C C . GLY A 1 194 ? -10.663 11.513 27.956 1.00 44.59 194 GLY A C 1
ATOM 1504 O O . GLY A 1 194 ? -10.508 11.980 29.085 1.00 44.59 194 GLY A O 1
ATOM 1505 N N . PHE A 1 195 ? -10.961 10.226 27.768 1.00 46.75 195 PHE A N 1
ATOM 1506 C CA . PHE A 1 195 ? -11.143 9.296 28.873 1.00 46.75 195 PHE A CA 1
ATOM 1507 C C . PHE A 1 195 ? -9.805 8.647 29.192 1.00 46.75 195 PHE A C 1
ATOM 1509 O O . PHE A 1 195 ? -9.302 7.812 28.442 1.00 46.75 195 PHE A O 1
ATOM 1516 N N . ALA A 1 196 ? -9.235 9.037 30.332 1.00 49.31 196 ALA A N 1
ATOM 1517 C CA . ALA A 1 196 ? -8.144 8.320 30.967 1.00 49.31 196 ALA A CA 1
ATOM 1518 C C . ALA A 1 196 ? -8.464 6.815 30.967 1.00 49.31 196 ALA A C 1
ATOM 1520 O O . ALA A 1 196 ? -9.449 6.375 31.568 1.00 49.31 196 ALA A O 1
ATOM 1521 N N . LEU A 1 197 ? -7.646 6.045 30.245 1.00 46.56 197 LEU A N 1
ATOM 1522 C CA . LEU A 1 197 ? -7.706 4.589 30.161 1.00 46.56 197 LEU A CA 1
ATOM 1523 C C . LEU A 1 197 ? -7.545 4.001 31.566 1.00 46.56 197 LEU A C 1
ATOM 1525 O O . LEU A 1 197 ? -6.441 3.773 32.051 1.00 46.56 197 LEU A O 1
ATOM 1529 N N . THR A 1 198 ? -8.665 3.758 32.235 1.00 53.19 198 THR A N 1
ATOM 1530 C CA . THR A 1 198 ? -8.713 2.851 33.377 1.00 53.19 198 THR A CA 1
ATOM 1531 C C . THR A 1 198 ? -8.941 1.435 32.860 1.00 53.19 198 THR A C 1
ATOM 1533 O O . THR A 1 198 ? -9.526 1.220 31.798 1.00 53.19 198 THR A O 1
ATOM 1536 N N . VAL A 1 199 ? -8.483 0.452 33.634 1.00 54.91 199 VAL A N 1
ATOM 1537 C CA . VAL A 1 199 ? -8.551 -1.000 33.375 1.00 54.91 199 VAL A CA 1
ATOM 1538 C C . VAL A 1 199 ? -9.939 -1.481 32.895 1.00 54.91 199 VAL A C 1
ATOM 1540 O O . VAL A 1 199 ? -10.037 -2.492 32.201 1.00 54.91 199 VAL A O 1
ATOM 1543 N N . GLY A 1 200 ? -11.011 -0.731 33.178 1.00 53.19 200 GLY A N 1
ATOM 1544 C CA . GLY A 1 200 ? -12.368 -1.004 32.699 1.00 53.19 200 GLY A CA 1
ATOM 1545 C C . GLY A 1 200 ? -12.530 -1.027 31.172 1.00 53.19 200 GLY A C 1
ATOM 1546 O O . GLY A 1 200 ? -13.286 -1.856 30.667 1.00 53.19 200 GLY A O 1
ATOM 1547 N N . SER A 1 201 ? -11.795 -0.203 30.419 1.00 59.31 201 SER A N 1
ATOM 1548 C CA . SER A 1 201 ? -11.905 -0.164 28.949 1.00 59.31 201 SER A CA 1
ATOM 1549 C C . SER A 1 201 ? -11.359 -1.438 28.301 1.00 59.31 201 SER A C 1
ATOM 1551 O O . SER A 1 201 ? -11.938 -1.952 27.346 1.00 59.31 201 SER A O 1
ATOM 1553 N N . LEU A 1 202 ? -10.287 -1.999 28.868 1.00 55.62 202 LEU A N 1
ATOM 1554 C CA . LEU A 1 202 ? -9.694 -3.249 28.396 1.00 55.62 202 LEU A CA 1
ATOM 1555 C C . LEU A 1 202 ? -10.629 -4.436 28.660 1.00 55.62 202 LEU A C 1
ATOM 1557 O O . LEU A 1 202 ? -10.825 -5.272 27.782 1.00 55.62 202 LEU A O 1
ATOM 1561 N N . VAL A 1 203 ? -11.272 -4.472 29.832 1.00 67.62 203 VAL A N 1
ATOM 1562 C CA . VAL A 1 203 ? -12.287 -5.488 30.152 1.00 67.62 203 VAL A CA 1
ATOM 1563 C C . VAL A 1 203 ? -13.462 -5.399 29.178 1.00 67.62 203 VAL A C 1
ATOM 1565 O O . VAL A 1 203 ? -13.937 -6.430 28.709 1.00 67.62 203 VAL A O 1
ATOM 1568 N N . PHE A 1 204 ? -13.894 -4.192 28.805 1.00 66.88 204 PHE A N 1
ATOM 1569 C CA . PHE A 1 204 ? -14.990 -4.016 27.852 1.00 66.88 204 PHE A CA 1
ATOM 1570 C C . PHE A 1 204 ? -14.630 -4.509 26.443 1.00 66.88 204 PHE A C 1
ATOM 1572 O O . PHE A 1 204 ? -15.434 -5.193 25.811 1.00 66.88 204 PHE A O 1
ATOM 1579 N N . VAL A 1 205 ? -13.407 -4.235 25.973 1.00 66.50 205 VAL A N 1
ATOM 1580 C CA . VAL A 1 205 ? -12.904 -4.747 24.686 1.00 66.50 205 VAL A CA 1
ATOM 1581 C C . VAL A 1 205 ? -12.796 -6.273 24.713 1.00 66.50 205 VAL A C 1
ATOM 1583 O O . VAL A 1 205 ? -13.272 -6.931 23.792 1.00 66.50 205 VAL A O 1
ATOM 1586 N N . VAL A 1 206 ? -12.253 -6.854 25.787 1.00 68.81 206 VAL A N 1
ATOM 1587 C CA . VAL A 1 206 ? -12.142 -8.315 25.933 1.00 68.81 206 VAL A CA 1
ATOM 1588 C C . VAL A 1 206 ? -13.523 -8.971 25.952 1.00 68.81 206 VAL A C 1
ATOM 1590 O O . VAL A 1 206 ? -13.743 -9.949 25.241 1.00 68.81 206 VAL A O 1
ATOM 1593 N N . VAL A 1 207 ? -14.485 -8.416 26.694 1.00 71.88 207 VAL A N 1
ATOM 1594 C CA . VAL A 1 207 ? -15.864 -8.926 26.727 1.00 71.88 207 VAL A CA 1
ATOM 1595 C C . VAL A 1 207 ? -16.529 -8.803 25.354 1.00 71.88 207 VAL A C 1
ATOM 1597 O O . VAL A 1 207 ? -17.167 -9.755 24.908 1.00 71.88 207 VAL A O 1
ATOM 1600 N N . ALA A 1 208 ? -16.346 -7.684 24.649 1.00 73.00 208 ALA A N 1
ATOM 1601 C CA . ALA A 1 208 ? -16.892 -7.500 23.307 1.00 73.00 208 ALA A CA 1
ATOM 1602 C C . ALA A 1 208 ? -16.315 -8.516 22.306 1.00 73.00 208 ALA A C 1
ATOM 1604 O O . ALA A 1 208 ? -17.072 -9.118 21.547 1.00 73.00 208 ALA A O 1
ATOM 1605 N N . VAL A 1 209 ? -15.002 -8.767 22.347 1.00 73.62 209 VAL A N 1
ATOM 1606 C CA . VAL A 1 209 ? -14.329 -9.759 21.492 1.00 73.62 209 VAL A CA 1
ATOM 1607 C C . VAL A 1 209 ? -14.795 -11.182 21.815 1.00 73.62 209 VAL A C 1
ATOM 1609 O O . VAL A 1 209 ? -15.118 -11.938 20.899 1.00 73.62 209 VAL A O 1
ATOM 1612 N N . VAL A 1 210 ? -14.907 -11.542 23.100 1.00 75.25 210 VAL A N 1
ATOM 1613 C CA . VAL A 1 210 ? -15.409 -12.860 23.532 1.00 75.25 210 VAL A CA 1
ATOM 1614 C C . VAL A 1 210 ? -16.856 -13.071 23.085 1.00 75.25 210 VAL A C 1
ATOM 1616 O O . VAL A 1 210 ? -17.181 -14.128 22.544 1.00 75.25 210 VAL A O 1
ATOM 1619 N N . MET A 1 211 ? -17.715 -12.062 23.248 1.00 78.94 211 MET A N 1
ATOM 1620 C CA . MET A 1 211 ? -19.108 -12.126 22.800 1.00 78.94 211 MET A CA 1
ATOM 1621 C C . MET A 1 211 ? -19.205 -12.249 21.277 1.00 78.94 211 MET A C 1
ATOM 1623 O O . MET A 1 211 ? -20.022 -13.024 20.784 1.00 78.94 211 MET A O 1
ATOM 1627 N N . LEU A 1 212 ? -18.335 -11.566 20.526 1.00 73.75 212 LEU A N 1
ATOM 1628 C CA . LEU A 1 212 ? -18.276 -11.675 19.068 1.00 73.75 212 LEU A CA 1
ATOM 1629 C C . LEU A 1 212 ? -17.911 -13.097 18.621 1.00 73.75 212 LEU A C 1
ATOM 1631 O O . LEU A 1 212 ? -18.572 -13.667 17.754 1.00 73.75 212 LEU A O 1
ATOM 1635 N N . HIS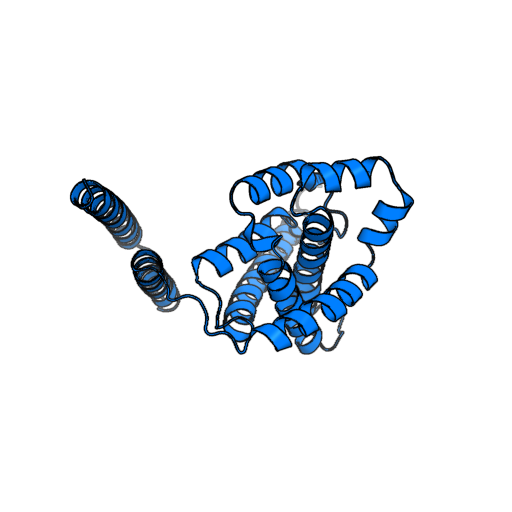 A 1 213 ? -16.906 -13.691 19.264 1.00 73.44 213 HIS A N 1
ATOM 1636 C CA . HIS A 1 213 ? -16.477 -15.061 18.988 1.00 73.44 213 HIS A CA 1
ATOM 1637 C C . HIS A 1 213 ? -17.564 -16.088 19.338 1.00 73.44 213 HIS A C 1
ATOM 1639 O O . HIS A 1 213 ? -17.737 -17.090 18.639 1.00 73.44 213 HIS A O 1
ATOM 1645 N N . LEU A 1 214 ? -18.329 -15.829 20.404 1.00 75.12 214 LEU A N 1
ATOM 1646 C CA . LEU A 1 214 ? -19.452 -16.667 20.809 1.00 75.12 214 LEU A CA 1
ATOM 1647 C C . LEU A 1 214 ? -20.600 -16.599 19.791 1.00 75.12 214 LEU A C 1
ATOM 1649 O O . LEU A 1 214 ? -21.113 -17.638 19.383 1.00 75.12 214 LEU A O 1
ATOM 1653 N N . ILE A 1 215 ? -20.962 -15.395 19.340 1.00 79.25 215 ILE A N 1
ATOM 1654 C CA . ILE A 1 215 ? -21.998 -15.182 18.318 1.00 79.25 215 ILE A CA 1
ATOM 1655 C C . ILE A 1 215 ? -21.603 -15.863 17.007 1.00 79.25 215 ILE A C 1
ATOM 1657 O O . ILE A 1 215 ? -22.427 -16.532 16.389 1.00 79.25 215 ILE A O 1
ATOM 1661 N N . GLU A 1 216 ? -20.339 -15.752 16.603 1.00 74.69 216 GLU A N 1
ATOM 1662 C CA . GLU A 1 216 ? -19.842 -16.384 15.384 1.00 74.69 216 GLU A CA 1
ATOM 1663 C C . GLU A 1 216 ? -19.901 -17.917 15.466 1.00 74.69 216 GLU A C 1
ATOM 1665 O O . GLU A 1 216 ? -20.329 -18.578 14.518 1.00 74.69 216 GLU A O 1
ATOM 1670 N N . ARG A 1 217 ? -19.550 -18.496 16.623 1.00 78.94 217 ARG A N 1
ATOM 1671 C CA . ARG A 1 217 ? -19.706 -19.936 16.872 1.00 78.94 217 ARG A CA 1
ATOM 1672 C C . ARG A 1 217 ? -21.166 -20.380 16.836 1.00 78.94 217 ARG A C 1
ATOM 1674 O O . ARG A 1 217 ? -21.455 -21.419 16.249 1.00 78.94 217 ARG A O 1
ATOM 1681 N N . LEU A 1 218 ? -22.073 -19.600 17.421 1.00 77.88 218 LEU A N 1
ATOM 1682 C CA . LEU A 1 218 ? -23.506 -19.901 17.421 1.00 77.88 218 LEU A CA 1
ATOM 1683 C C . LEU A 1 218 ? -24.110 -19.805 16.014 1.00 77.88 218 LEU A C 1
ATOM 1685 O O . LEU A 1 218 ? -24.863 -20.691 15.622 1.00 77.88 218 LEU A O 1
ATOM 1689 N N . ALA A 1 219 ? -23.730 -18.796 15.228 1.00 73.81 219 ALA A N 1
ATOM 1690 C CA . ALA A 1 219 ? -24.194 -18.633 13.852 1.00 73.81 219 ALA A CA 1
ATOM 1691 C C . ALA A 1 219 ? -23.730 -19.783 12.941 1.00 73.81 219 ALA A C 1
ATOM 1693 O O . ALA A 1 219 ? -24.504 -20.270 12.117 1.00 73.81 219 ALA A O 1
ATOM 1694 N N . ARG A 1 220 ? -22.489 -20.263 13.117 1.00 77.12 220 ARG A N 1
ATOM 1695 C CA . ARG A 1 220 ? -21.997 -21.456 12.409 1.00 77.12 220 ARG A CA 1
ATOM 1696 C C . ARG A 1 220 ? -22.736 -22.719 12.846 1.00 77.12 220 ARG A C 1
ATOM 1698 O O . ARG A 1 220 ? -23.035 -23.548 12.001 1.00 77.12 220 ARG A O 1
ATOM 1705 N N . ALA A 1 221 ? -23.048 -22.853 14.135 1.00 80.06 221 ALA A N 1
ATOM 1706 C 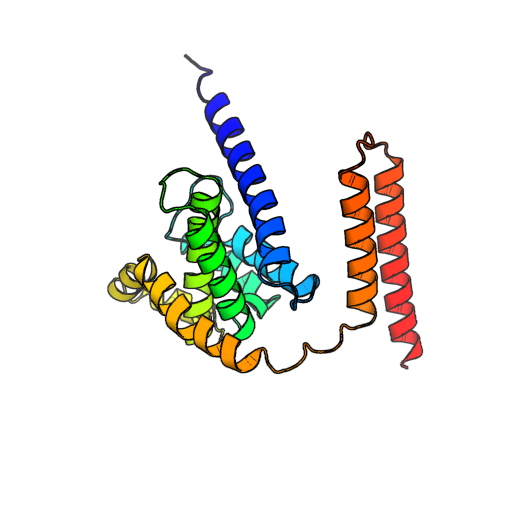CA . ALA A 1 221 ? -23.775 -24.005 14.662 1.00 80.06 221 ALA A CA 1
ATOM 1707 C C . ALA A 1 221 ? -25.250 -24.048 14.225 1.00 80.06 221 ALA A C 1
ATOM 1709 O O . ALA A 1 221 ? -25.794 -25.132 14.105 1.00 80.06 221 ALA A O 1
ATOM 1710 N N . SER A 1 222 ? -25.892 -22.902 13.964 1.00 69.50 222 SER A N 1
ATOM 1711 C CA . SER A 1 222 ? -27.291 -22.844 13.502 1.00 69.50 222 S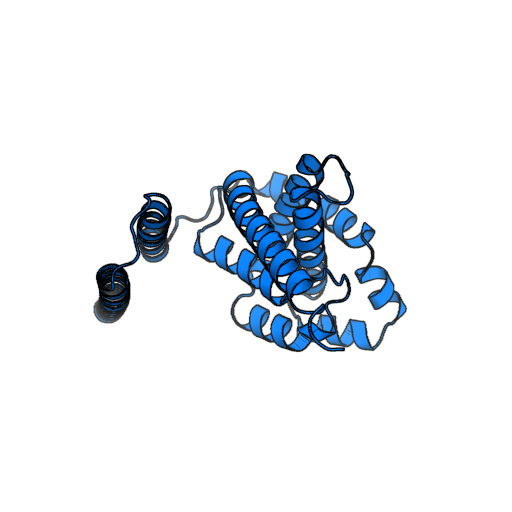ER A CA 1
ATOM 1712 C C . SER A 1 222 ? -27.485 -23.108 12.003 1.00 69.50 222 SER A C 1
ATOM 1714 O O . SER A 1 222 ? -28.618 -23.149 11.534 1.00 69.50 222 SER A O 1
ATOM 1716 N N . LEU A 1 223 ? -26.390 -23.206 11.243 1.00 62.06 223 LEU A N 1
ATOM 1717 C CA . LEU A 1 223 ? -26.395 -23.493 9.803 1.00 62.06 223 LEU A CA 1
ATOM 1718 C C . LEU A 1 223 ? -26.186 -24.987 9.486 1.00 62.06 223 LEU A C 1
ATOM 1720 O O . LEU A 1 223 ? -26.150 -25.348 8.310 1.00 62.06 223 LEU A O 1
ATOM 1724 N N . PHE A 1 224 ? -26.066 -25.829 10.515 1.00 52.81 224 PHE A N 1
ATOM 1725 C CA . PHE A 1 224 ? -26.020 -27.291 10.447 1.00 52.81 224 PHE A CA 1
ATOM 1726 C C . PHE A 1 224 ? -27.204 -27.884 11.213 1.00 52.81 224 PHE A C 1
ATOM 1728 O O . PHE A 1 224 ? -27.673 -28.964 10.792 1.00 52.81 224 PHE A O 1
#

Sequence (224 aa):
ETSMASSTDETSQQEFHEALESLQSALLECLPHLSEDTLVDMLEFIAVQHPGSTFQPDNSEQAPAICEFVKHRPFAVTMVGVASLARLARYALEKSGGTGNSTEHRLWLITSGALNTAAAICDHDGEADDFFRALQTNTVERNSYFRRDYAKRAMAEHVASIEQRLDEPPPRPSATALIRRAIVRIVFRGSNLGFALTVGSLVFVVVAVVMLHLIERLARASLF

Organism: NCBI:txid156174

pLDDT: mean 76.65, std 13.93, range [41.38, 94.62]

Secondary structure (DSSP, 8-state):
---SSHHHHHHHHHHHHHHHHHHHHHHHHH-TTS-HHHHHHHHHHHHHH--SSS--S--GGGHHHHHHHHHH-GGGGSHHHHHHHHHHHHHHHHHTTT-TTSHHHHHHHHHHHHHHHHHHHHHTTT-HHHHHHHHHH-HHHHHHHTSHHHHHHHHHHHHHHHHTTTTSPPPPPPHHHHHHHHHHHHHHHHHTTT----THHHHHHHHHHHHHHHHHHHHHHTT-